Protein AF-A0A8E0VGZ4-F1 (afdb_monomer_lite)

Sequence (370 aa):
MSSPTSIDAFCIPSHPRYVVRRPYPELRYDPELLVGYDVERASWGYLVNRAACFQRQSFPRELSRLAPAVRIFCRFADQTVFIGTDIIECACCSRLIKECGNLIPGTHTETNRASCPDNCSCSCGAAARFPDGDKHQHHCNRGWPAGTGAGRTGGPFPCPGRVVLCLWRVLMSEISLFEYSLETVVLRLLKETVPRFSGAQLHTWFAGNGISERWRTVDYFVYRSLVNLRLISCIDLVGRTSEFARIFGIEFYHVLSRGSQYRVESLLGRTARAANFLLPSPSVAQRARQRAPEAIPLNLEPDSSLFVDGPVAVLDFQSLYPSVIIAYNYCYSTVLGRLTSLGRGEGNSFDLGCLSHWVPAGVIEVNLHT

Radius of gyration: 30.66 Å; chains: 1; bounding box: 62×59×89 Å

pLDDT: mean 73.51, std 23.28, range [24.62, 97.69]

Organism: NCBI:txid27845

Foldseek 3Di:
DDDDDDDDDDDWDPDLCTVPVDLDCCVVVVDQEAEDQAQCPDDVVVVQVVCVVSVNPCVLVSLAPDDGFDFDCDPVVNDTDTNAFDDPPDPLVVVVVVVVVPDDPPDDDPPNDDDDPPDDPDPPDDDDDDDDDDDDDDPDDQTPPRDCQDAPQRGRGHHYSHHYDNVLLLVVVVDDDPDSDLQVLCCVQVVDGDDDDDPVVLCCQCVDPDPVRNVVSVVNVVVSVVSRVVSCVSSVVPVVLVVLCVVLVHDSSCSRVPDPVSSVCSVCVVVCVVVVHDDDDFDPVLQVPFDDDPDDDDDDDDDPDDPPPDDDDDDDDDPVPVVCCVVVVDDPVPDDDDPVQPVVDAPDWDDDGSDIDGHHPPPDPPPPDD

Secondary structure (DSSP, 8-state):
-------------S-TTTTTTS--THHHH--SEEEESSSSSSHHHHHHHHHHHTT-TTHHHHHSSSPPPPEEEETTTTEEEETTTS----HHHHHHHHHHHT--TT----TT--PPPS-----TT----PPP------S---PSS--SS--TTSSSS--TTSEEEEHHHHHHHH---S---HHHHHHHHT--------HHHHHHHHHSS-HHHHHHHHHHHHHHHHHHHHHHHHTTHHHHHHHHHHHHT--HHHHHHS-HHHHHHHHHHHHHHHTT-------HHHHHTSPPP------PPP--S---SSPPP----TTHHHHHHHHTT--TTT----HHHHTT-TT--EEETTEEE---TTS-------

Structure (mmCIF, N/CA/C/O backbone):
data_AF-A0A8E0VGZ4-F1
#
_entry.id   AF-A0A8E0VGZ4-F1
#
loop_
_atom_site.group_PDB
_atom_site.id
_atom_site.type_symbol
_atom_site.label_atom_id
_atom_site.label_alt_id
_atom_site.label_comp_id
_atom_site.label_asym_id
_atom_site.label_entity_id
_atom_site.label_seq_id
_atom_site.pdbx_PDB_ins_code
_atom_site.Cartn_x
_atom_site.Cartn_y
_atom_site.Cartn_z
_atom_site.occupancy
_atom_site.B_iso_or_equiv
_atom_site.auth_seq_id
_atom_site.auth_comp_id
_atom_site.auth_asym_id
_atom_site.auth_atom_id
_atom_site.pdbx_PDB_model_num
ATOM 1 N N . MET A 1 1 ? 22.551 -22.543 -17.108 1.00 31.41 1 MET A N 1
ATOM 2 C CA . MET A 1 1 ? 22.567 -22.102 -18.518 1.00 31.41 1 MET A CA 1
ATOM 3 C C . MET A 1 1 ? 21.127 -22.083 -18.998 1.00 31.41 1 MET A C 1
ATOM 5 O O . MET A 1 1 ? 20.570 -23.135 -19.271 1.00 31.41 1 MET A O 1
ATOM 9 N N . SER A 1 2 ? 20.480 -20.920 -18.955 1.00 34.09 2 SER A N 1
ATOM 10 C CA . SER A 1 2 ? 19.127 -20.729 -19.486 1.00 34.09 2 SER A CA 1
ATOM 11 C C . SER A 1 2 ? 19.167 -20.817 -21.012 1.00 34.09 2 SER A C 1
ATOM 13 O O . SER A 1 2 ? 20.048 -20.221 -21.632 1.00 34.09 2 SER A O 1
ATOM 15 N N . SER A 1 3 ? 18.240 -21.569 -21.602 1.00 34.56 3 SER A N 1
ATOM 16 C CA . SER A 1 3 ? 18.020 -21.657 -23.050 1.00 34.56 3 SER A CA 1
ATOM 17 C C . SER A 1 3 ? 17.973 -20.266 -23.703 1.00 34.56 3 SER A C 1
ATOM 19 O O . SER A 1 3 ? 17.426 -19.348 -23.085 1.00 34.56 3 SER A O 1
ATOM 21 N N . PRO A 1 4 ? 18.490 -20.090 -24.934 1.00 42.41 4 PRO A N 1
ATOM 22 C CA . PRO A 1 4 ? 18.416 -18.811 -25.625 1.00 42.41 4 PRO A CA 1
ATOM 23 C C . PRO A 1 4 ? 16.945 -18.471 -25.877 1.00 42.41 4 PRO A C 1
ATOM 25 O O . PRO A 1 4 ? 16.257 -19.156 -26.632 1.00 42.41 4 PRO A O 1
ATOM 28 N N . THR A 1 5 ? 16.445 -17.431 -25.215 1.00 50.12 5 THR A N 1
ATOM 29 C CA . THR A 1 5 ? 15.150 -16.837 -25.542 1.00 50.12 5 THR A CA 1
ATOM 30 C C . THR A 1 5 ? 15.234 -16.299 -26.966 1.00 50.12 5 THR A C 1
ATOM 32 O O . THR A 1 5 ? 15.982 -15.359 -27.231 1.00 50.12 5 THR A O 1
ATOM 35 N N . SER A 1 6 ? 14.497 -16.906 -27.898 1.00 60.28 6 SER A N 1
ATOM 36 C CA . SER A 1 6 ? 14.348 -16.377 -29.253 1.00 60.28 6 SER A CA 1
ATOM 37 C C . SER A 1 6 ? 13.600 -15.046 -29.176 1.00 60.28 6 SER A C 1
ATOM 39 O O . SER A 1 6 ? 12.457 -15.002 -28.720 1.00 60.28 6 SER A O 1
ATOM 41 N N . ILE A 1 7 ? 14.256 -13.957 -29.574 1.00 66.00 7 ILE A N 1
ATOM 42 C CA . ILE A 1 7 ? 13.672 -12.613 -29.586 1.00 66.00 7 ILE A CA 1
ATOM 43 C C . ILE A 1 7 ? 13.275 -12.282 -31.021 1.00 66.00 7 ILE A C 1
ATOM 45 O O . ILE A 1 7 ? 14.136 -12.184 -31.897 1.00 66.00 7 ILE A O 1
ATOM 49 N N . ASP A 1 8 ? 11.985 -12.050 -31.247 1.00 65.44 8 ASP A N 1
ATOM 50 C CA . ASP A 1 8 ? 11.491 -11.550 -32.527 1.00 65.44 8 ASP A CA 1
ATOM 51 C C . ASP A 1 8 ? 11.806 -10.054 -32.653 1.00 65.44 8 ASP A C 1
ATOM 53 O O . ASP A 1 8 ? 11.184 -9.198 -32.016 1.00 65.44 8 ASP A O 1
ATOM 57 N N . ALA A 1 9 ? 12.804 -9.722 -33.472 1.00 60.41 9 ALA A N 1
ATOM 58 C CA . ALA A 1 9 ? 13.186 -8.342 -33.741 1.00 60.41 9 ALA A CA 1
ATOM 59 C C . ALA A 1 9 ? 12.367 -7.763 -34.908 1.00 60.41 9 ALA A C 1
ATOM 61 O O . ALA A 1 9 ? 12.442 -8.240 -36.040 1.00 60.41 9 ALA A O 1
ATOM 62 N N . PHE A 1 10 ? 11.626 -6.681 -34.653 1.00 65.19 10 PHE A N 1
ATOM 63 C CA . PHE A 1 10 ? 10.882 -5.951 -35.683 1.00 65.19 10 PHE A CA 1
ATOM 64 C C . PHE A 1 10 ? 11.601 -4.649 -36.050 1.00 65.19 10 PHE A C 1
ATOM 66 O O . PHE A 1 10 ? 11.611 -3.688 -35.281 1.00 65.19 10 PHE A O 1
ATOM 73 N N . CYS A 1 11 ? 12.172 -4.584 -37.253 1.00 61.56 11 CYS A N 1
ATOM 74 C CA . CYS A 1 11 ? 12.744 -3.349 -37.788 1.00 61.56 11 CYS A CA 1
ATOM 75 C C . CYS A 1 11 ? 11.633 -2.445 -38.337 1.00 61.56 11 CYS A C 1
ATOM 77 O O . CYS A 1 11 ? 10.976 -2.782 -39.322 1.00 61.56 11 CYS A O 1
ATOM 79 N N . ILE A 1 12 ? 11.433 -1.282 -37.715 1.00 61.91 12 ILE A N 1
ATOM 80 C CA . ILE A 1 12 ? 10.455 -0.283 -38.164 1.00 61.91 12 ILE A CA 1
ATOM 81 C C . ILE A 1 12 ? 11.203 0.845 -38.895 1.00 61.91 12 ILE A C 1
ATOM 83 O O . ILE A 1 12 ? 12.123 1.426 -38.315 1.00 61.91 12 ILE A O 1
ATOM 87 N N . PRO A 1 13 ? 10.839 1.191 -40.144 1.00 51.12 13 PRO A N 1
ATOM 88 C CA . PRO A 1 13 ? 11.460 2.307 -40.850 1.00 51.12 13 PRO A CA 1
ATOM 89 C C . PRO A 1 13 ? 11.159 3.650 -40.164 1.00 51.12 13 PRO A C 1
ATOM 91 O O . PRO A 1 13 ? 10.054 3.889 -39.676 1.00 51.12 13 PRO A O 1
ATOM 94 N N . SER A 1 14 ? 12.150 4.546 -40.171 1.00 50.16 14 SER A N 1
ATOM 95 C CA . SER A 1 14 ? 12.241 5.807 -39.409 1.00 50.16 14 SER A CA 1
ATOM 96 C C . SER A 1 14 ? 11.222 6.896 -39.767 1.00 50.16 14 SER A C 1
ATOM 98 O O . SER A 1 14 ? 11.322 8.024 -39.280 1.00 50.16 14 SER A O 1
ATOM 100 N N . HIS A 1 15 ? 10.223 6.608 -40.599 1.00 39.38 15 HIS A N 1
ATOM 101 C CA . HIS A 1 15 ? 9.225 7.614 -40.927 1.00 39.38 15 HIS A CA 1
ATOM 102 C C . HIS A 1 15 ? 8.353 7.919 -39.691 1.00 39.38 15 HIS A C 1
ATOM 104 O O . HIS A 1 15 ? 7.790 6.992 -39.101 1.00 39.38 15 HIS A O 1
ATOM 110 N N . PRO A 1 16 ? 8.124 9.203 -39.343 1.00 45.56 16 PRO A N 1
ATOM 111 C CA . PRO A 1 16 ? 7.291 9.596 -38.198 1.00 45.56 16 PRO A CA 1
ATOM 112 C C . PRO A 1 16 ? 5.842 9.095 -38.315 1.00 45.56 16 PRO A C 1
ATOM 114 O O . PRO A 1 16 ? 5.129 8.986 -37.323 1.00 45.56 16 PRO A O 1
ATOM 117 N N . ARG A 1 17 ? 5.417 8.713 -39.529 1.00 38.47 17 ARG A N 1
ATOM 118 C CA . ARG A 1 17 ? 4.127 8.072 -39.805 1.00 38.47 17 ARG A CA 1
ATOM 119 C C . ARG A 1 17 ? 4.051 6.588 -39.428 1.00 38.47 17 ARG A C 1
ATOM 121 O O . ARG A 1 17 ? 2.934 6.100 -39.334 1.00 38.47 17 ARG A O 1
ATOM 128 N N . TYR A 1 18 ? 5.166 5.876 -39.230 1.00 38.44 18 TYR A N 1
ATOM 129 C CA . TYR A 1 18 ? 5.193 4.414 -39.027 1.00 38.44 18 TYR A CA 1
ATOM 130 C C . TYR A 1 18 ? 5.545 3.970 -37.607 1.00 38.44 18 TYR A C 1
ATOM 132 O O . TYR A 1 18 ? 5.093 2.902 -37.202 1.00 38.44 18 TYR A O 1
ATOM 140 N N . VAL A 1 19 ? 6.241 4.806 -36.830 1.00 44.09 19 VAL A N 1
ATOM 141 C CA . VAL A 1 19 ? 6.642 4.514 -35.436 1.00 44.09 19 VAL A CA 1
ATOM 142 C C . VAL A 1 19 ? 5.437 4.230 -34.516 1.00 44.09 19 VAL A C 1
ATOM 144 O O . VAL A 1 19 ? 5.600 3.665 -33.444 1.00 44.09 19 VAL A O 1
ATOM 147 N N . VAL A 1 20 ? 4.214 4.571 -34.945 1.00 44.03 20 VAL A N 1
ATOM 148 C CA . VAL A 1 20 ? 2.997 4.464 -34.123 1.00 44.03 20 VAL A CA 1
ATOM 149 C C . VAL A 1 20 ? 1.764 4.017 -34.960 1.00 44.03 20 VAL A C 1
ATOM 151 O O . VAL A 1 20 ? 0.622 4.200 -34.545 1.00 44.03 20 VAL A O 1
ATOM 154 N N . ARG A 1 21 ? 1.924 3.511 -36.201 1.00 36.59 21 ARG A N 1
ATOM 155 C CA . ARG A 1 21 ? 0.770 3.190 -37.095 1.00 36.59 21 ARG A CA 1
ATOM 156 C C . ARG A 1 21 ? 0.264 1.756 -37.009 1.00 36.59 21 ARG A C 1
ATOM 158 O O . ARG A 1 21 ? -0.870 1.506 -37.407 1.00 36.59 21 ARG A O 1
ATOM 165 N N . ARG A 1 22 ? 1.079 0.816 -36.529 1.00 37.19 22 ARG A N 1
ATOM 166 C CA . ARG A 1 22 ? 0.552 -0.492 -36.139 1.00 37.19 22 ARG A CA 1
ATOM 167 C C . ARG A 1 22 ? 0.010 -0.371 -34.717 1.00 37.19 22 ARG A C 1
ATOM 169 O O . ARG A 1 22 ? 0.644 0.324 -33.923 1.00 37.19 22 ARG A O 1
ATOM 176 N N . PRO A 1 23 ? -1.123 -1.018 -34.386 1.00 42.59 23 PRO A N 1
ATOM 177 C CA . PRO A 1 23 ? -1.413 -1.289 -32.990 1.00 42.59 23 PRO A CA 1
ATOM 178 C C . PRO A 1 23 ? -0.159 -1.970 -32.446 1.00 42.59 23 PRO A C 1
ATOM 180 O O . PRO A 1 23 ? 0.281 -2.987 -32.988 1.00 42.59 23 PRO A O 1
ATOM 183 N N . TYR A 1 24 ? 0.482 -1.315 -31.485 1.00 48.66 24 TYR A N 1
ATOM 184 C CA . TYR A 1 24 ? 1.517 -1.879 -30.629 1.00 48.66 24 TYR A CA 1
ATOM 185 C C . TYR A 1 24 ? 1.208 -3.371 -30.391 1.00 48.66 24 TYR A C 1
ATOM 187 O O . TYR A 1 24 ? 0.033 -3.685 -30.179 1.00 48.66 24 TYR A O 1
ATOM 195 N N . PRO A 1 25 ? 2.159 -4.320 -30.509 1.00 48.81 25 PRO A N 1
ATOM 196 C CA . PRO A 1 25 ? 1.880 -5.740 -30.254 1.00 48.81 25 PRO A CA 1
ATOM 197 C C . PRO A 1 25 ? 1.176 -5.978 -28.905 1.00 48.81 25 PRO A C 1
ATOM 199 O O . PRO A 1 25 ? 0.417 -6.928 -28.768 1.00 48.81 25 PRO A O 1
ATOM 202 N N . GLU A 1 26 ? 1.317 -5.061 -27.953 1.00 49.25 26 GLU A N 1
ATOM 203 C CA . GLU A 1 26 ? 0.558 -4.945 -26.711 1.00 49.25 26 GLU A CA 1
ATOM 204 C C . GLU A 1 26 ? -0.971 -4.973 -26.920 1.00 49.25 26 GLU A C 1
ATOM 206 O O . GLU A 1 26 ? -1.675 -5.600 -26.139 1.00 49.25 26 GLU A O 1
ATOM 211 N N . LEU A 1 27 ? -1.516 -4.393 -27.995 1.00 49.69 27 LEU A N 1
ATOM 212 C CA . LEU A 1 27 ? -2.942 -4.510 -28.341 1.00 49.69 27 LEU A CA 1
ATOM 213 C C . LEU A 1 27 ? -3.335 -5.905 -28.859 1.00 49.69 27 LEU A C 1
ATOM 215 O O . LEU A 1 27 ? -4.518 -6.227 -28.838 1.00 49.69 27 LEU A O 1
ATOM 219 N N . ARG A 1 28 ? -2.385 -6.733 -29.324 1.00 57.00 28 ARG A N 1
ATOM 220 C CA . ARG A 1 28 ? -2.661 -8.143 -29.666 1.00 57.00 28 ARG A CA 1
ATOM 221 C C . ARG A 1 28 ? -2.680 -9.041 -28.432 1.00 57.00 28 ARG A C 1
ATOM 223 O O . ARG A 1 28 ? -3.417 -10.018 -28.429 1.00 57.00 28 ARG A O 1
ATOM 230 N N . TYR A 1 29 ? -1.870 -8.720 -27.425 1.00 67.31 29 TYR A N 1
ATOM 231 C CA . TYR A 1 29 ? -1.758 -9.499 -26.187 1.00 67.31 29 TYR A CA 1
ATOM 232 C C . TYR A 1 29 ? -2.688 -9.013 -25.059 1.00 67.31 29 TYR A C 1
ATOM 234 O O . TYR A 1 29 ? -2.868 -9.731 -24.085 1.00 67.31 29 TYR A O 1
ATOM 242 N N . ASP A 1 30 ? -3.264 -7.811 -25.181 1.00 81.50 30 ASP A N 1
ATOM 243 C CA . ASP A 1 30 ? -4.167 -7.162 -24.215 1.00 81.50 30 ASP A CA 1
ATOM 244 C C . ASP A 1 30 ? -3.717 -7.241 -22.730 1.00 81.50 30 ASP A C 1
ATOM 246 O O . ASP A 1 30 ? -4.467 -7.713 -21.872 1.00 81.50 30 ASP A O 1
ATOM 250 N N . PRO A 1 31 ? -2.518 -6.737 -22.372 1.00 87.31 31 PRO A N 1
ATOM 251 C CA . PRO A 1 31 ? -1.955 -6.894 -21.032 1.00 87.31 31 PRO A CA 1
ATOM 252 C C . PRO A 1 31 ? -2.745 -6.141 -19.954 1.00 87.31 31 PRO A C 1
ATOM 254 O O . PRO A 1 31 ? -3.035 -4.949 -20.082 1.00 87.31 31 PRO A O 1
ATOM 257 N N . GLU A 1 32 ? -3.019 -6.806 -18.835 1.00 86.56 32 GLU A N 1
ATOM 258 C CA . GLU A 1 32 ? -3.701 -6.187 -17.688 1.00 86.56 32 GLU A CA 1
ATOM 259 C C . GLU A 1 32 ? -2.798 -5.189 -16.948 1.00 86.56 32 GLU A C 1
ATOM 261 O O . GLU A 1 32 ? -3.250 -4.135 -16.488 1.00 86.56 32 GLU A O 1
ATOM 266 N N . LEU A 1 33 ? -1.507 -5.522 -16.855 1.00 88.62 33 LEU A N 1
ATOM 267 C CA . LEU A 1 33 ? -0.484 -4.764 -16.143 1.00 88.62 33 LEU A CA 1
ATOM 268 C C . LEU A 1 33 ? 0.555 -4.230 -17.133 1.00 88.62 33 LEU A C 1
ATOM 270 O O . LEU A 1 33 ? 1.164 -4.989 -17.885 1.00 88.62 33 LEU A O 1
ATOM 274 N N . LEU A 1 34 ? 0.801 -2.923 -17.090 1.00 88.94 34 LEU A N 1
ATOM 275 C CA . LEU A 1 34 ? 1.902 -2.271 -17.791 1.00 88.94 34 LEU A CA 1
ATOM 276 C C . LEU A 1 34 ? 2.975 -1.924 -16.768 1.00 88.94 34 LEU A C 1
ATOM 278 O O . LEU A 1 34 ? 2.785 -1.027 -15.948 1.00 88.94 34 LEU A O 1
ATOM 282 N N . VAL A 1 35 ? 4.098 -2.636 -16.797 1.00 89.00 35 VAL A N 1
ATOM 283 C CA . VAL A 1 35 ? 5.160 -2.464 -15.801 1.00 89.00 35 VAL A CA 1
ATOM 284 C C . VAL A 1 35 ? 6.413 -1.890 -16.445 1.00 89.00 35 VAL A C 1
ATOM 286 O O . VAL A 1 35 ? 6.761 -2.215 -17.578 1.00 89.00 35 VAL A O 1
ATOM 289 N N . GLY A 1 36 ? 7.099 -1.021 -15.713 1.00 89.94 36 GLY A N 1
ATOM 290 C CA . GLY A 1 36 ? 8.434 -0.545 -16.050 1.00 89.94 36 GLY A CA 1
ATOM 291 C C . GLY A 1 36 ? 9.193 -0.182 -14.782 1.00 89.94 36 GLY A C 1
ATOM 292 O O . GLY A 1 36 ? 8.573 0.121 -13.762 1.00 89.94 36 GLY A O 1
ATOM 293 N N . TYR A 1 37 ? 10.530 -0.221 -14.841 1.00 91.19 37 TYR A N 1
ATOM 294 C CA . TYR A 1 37 ? 11.342 0.157 -13.684 1.00 91.19 37 TYR A CA 1
ATOM 295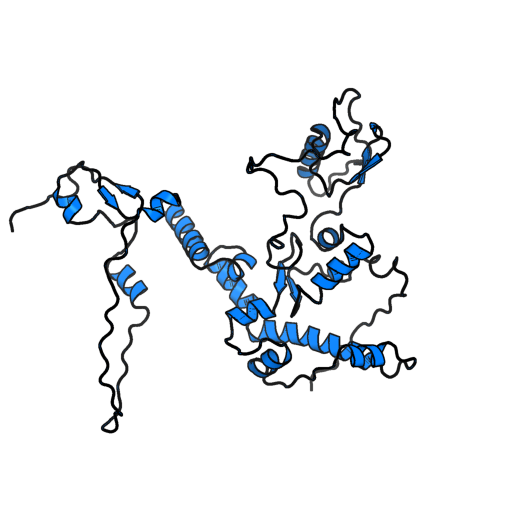 C C . TYR A 1 37 ? 11.049 1.596 -13.266 1.00 91.19 37 TYR A C 1
ATOM 297 O O . TYR A 1 37 ? 10.538 1.811 -12.174 1.00 91.19 37 TYR A O 1
ATOM 305 N N . ASP A 1 38 ? 11.281 2.538 -14.187 1.00 88.81 38 ASP A N 1
ATOM 306 C CA . ASP A 1 38 ? 10.920 3.953 -14.096 1.00 88.81 38 ASP A CA 1
ATOM 307 C C . ASP A 1 38 ? 9.977 4.301 -15.252 1.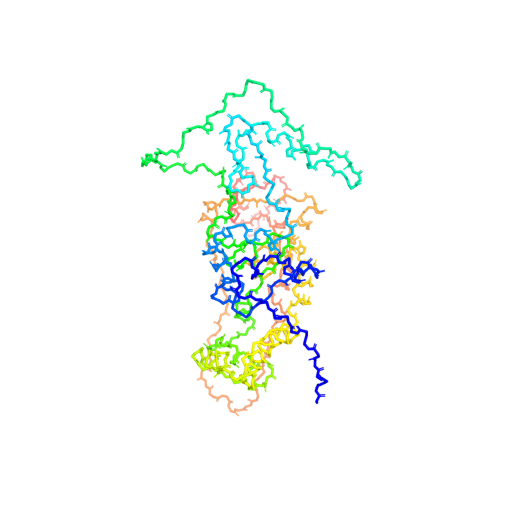00 88.81 38 ASP A C 1
ATOM 309 O O . ASP A 1 38 ? 10.384 4.423 -16.408 1.00 88.81 38 ASP A O 1
ATOM 313 N N . VAL A 1 39 ? 8.691 4.388 -14.928 1.00 84.62 39 VAL A N 1
ATOM 314 C CA . VAL A 1 39 ? 7.614 4.678 -15.883 1.00 84.62 39 VAL A CA 1
ATOM 315 C C . VAL A 1 39 ? 7.449 6.183 -16.082 1.00 84.62 39 VAL A C 1
ATOM 317 O O . VAL A 1 39 ? 6.955 6.602 -17.120 1.00 84.62 39 VAL A O 1
ATOM 320 N N . GLU A 1 40 ? 7.833 6.997 -15.099 1.00 78.62 40 GLU A N 1
ATOM 321 C CA . GLU A 1 40 ? 7.558 8.436 -15.071 1.00 78.62 40 GLU A CA 1
ATOM 322 C C . GLU A 1 40 ? 8.519 9.208 -15.970 1.00 78.62 40 GLU A C 1
ATOM 324 O O . GLU A 1 40 ? 8.089 10.013 -16.798 1.00 78.62 40 GLU A O 1
ATOM 329 N N . ARG A 1 41 ? 9.821 8.940 -15.828 1.00 76.56 41 ARG A N 1
ATOM 330 C CA . ARG A 1 41 ? 10.873 9.655 -16.566 1.00 76.56 41 ARG A CA 1
ATOM 331 C C . ARG A 1 41 ? 11.343 8.892 -17.798 1.00 76.56 41 ARG A C 1
ATOM 333 O O . ARG A 1 41 ? 11.781 9.504 -18.770 1.00 76.56 41 ARG A O 1
ATOM 340 N N . ALA A 1 42 ? 11.250 7.566 -17.760 1.00 79.00 42 ALA A N 1
ATOM 341 C CA . ALA A 1 42 ? 11.662 6.673 -18.835 1.00 79.00 42 ALA A CA 1
ATOM 342 C C . ALA A 1 42 ? 10.476 5.825 -19.337 1.00 79.00 42 ALA A C 1
ATOM 344 O O . ALA A 1 42 ? 9.322 6.073 -18.992 1.00 79.00 42 ALA A O 1
ATOM 345 N N . SER A 1 43 ? 10.755 4.843 -20.204 1.00 85.31 43 SER A N 1
ATOM 346 C CA . SER A 1 43 ? 9.781 3.843 -20.669 1.00 85.31 43 SER A CA 1
ATOM 347 C C . SER A 1 43 ? 8.461 4.475 -21.162 1.00 85.31 43 SER A C 1
ATOM 349 O O . SER A 1 43 ? 8.470 5.253 -22.118 1.00 85.31 43 SER A O 1
ATOM 351 N N . TRP A 1 44 ? 7.331 4.157 -20.525 1.00 85.56 44 TRP A N 1
ATOM 352 C CA . TRP A 1 44 ? 5.996 4.574 -20.947 1.00 85.56 44 TRP A CA 1
ATOM 353 C C . TRP A 1 44 ? 5.757 6.086 -20.882 1.00 85.56 44 TRP A C 1
ATOM 355 O O . TRP A 1 44 ? 5.175 6.641 -21.811 1.00 85.56 44 TRP A O 1
ATOM 365 N N . GLY A 1 45 ? 6.210 6.772 -19.829 1.00 82.88 45 GLY A N 1
ATOM 366 C CA . GLY A 1 45 ? 6.056 8.225 -19.700 1.00 82.88 45 GLY A CA 1
ATOM 367 C C . GLY A 1 45 ? 6.802 8.965 -20.807 1.00 82.88 45 GLY A C 1
ATOM 368 O O . GLY A 1 45 ? 6.258 9.878 -21.428 1.00 82.88 45 GLY A O 1
ATOM 369 N N . TYR A 1 46 ? 8.004 8.491 -21.148 1.00 85.31 46 TYR A N 1
ATOM 370 C CA . TYR A 1 46 ? 8.756 9.014 -22.287 1.00 85.31 46 TYR A CA 1
ATOM 371 C C . TYR A 1 46 ? 8.026 8.789 -23.620 1.00 85.31 46 TYR A C 1
ATOM 373 O O . TYR A 1 46 ? 7.955 9.706 -24.439 1.00 85.31 46 TYR A O 1
ATOM 381 N N . LEU A 1 47 ? 7.444 7.602 -23.840 1.00 84.25 47 LEU A N 1
ATOM 382 C CA . LEU A 1 47 ? 6.659 7.314 -25.049 1.00 84.25 47 LEU A CA 1
ATOM 383 C C . LEU A 1 47 ? 5.442 8.234 -25.178 1.00 84.25 47 LEU A C 1
ATOM 385 O O . LEU A 1 47 ? 5.194 8.761 -26.262 1.00 84.25 47 LEU A O 1
ATOM 389 N N . VAL A 1 48 ? 4.723 8.472 -24.080 1.00 80.50 48 VAL A N 1
ATOM 390 C CA . VAL A 1 48 ? 3.571 9.380 -24.060 1.00 80.50 48 VAL A CA 1
ATOM 391 C C . VAL A 1 48 ? 3.982 10.816 -24.366 1.00 80.50 48 VAL A C 1
ATOM 393 O O . VAL A 1 48 ? 3.389 11.445 -25.244 1.00 80.50 48 VAL A O 1
ATOM 396 N N . ASN A 1 49 ? 5.041 11.309 -23.724 1.00 81.50 49 ASN A N 1
ATOM 397 C CA . ASN A 1 49 ? 5.562 12.652 -23.982 1.00 81.50 49 ASN A CA 1
ATOM 398 C C . ASN A 1 49 ? 6.019 12.803 -25.440 1.00 81.50 49 ASN A C 1
ATOM 400 O O . ASN A 1 49 ? 5.716 13.796 -26.099 1.00 81.50 49 ASN A O 1
ATOM 404 N N . ARG A 1 50 ? 6.689 11.785 -25.988 1.00 82.88 50 ARG A N 1
ATOM 405 C CA . ARG A 1 50 ? 7.148 11.790 -27.379 1.00 82.88 50 ARG A CA 1
ATOM 406 C C . ARG A 1 50 ? 5.988 11.745 -28.373 1.00 82.88 50 ARG A C 1
ATOM 408 O O . ARG A 1 50 ? 6.029 12.450 -29.378 1.00 82.88 50 ARG A O 1
ATOM 415 N N . ALA A 1 51 ? 4.948 10.959 -28.102 1.00 78.56 51 ALA A N 1
ATOM 416 C CA . ALA A 1 51 ? 3.738 10.927 -28.922 1.00 78.56 51 ALA A CA 1
ATOM 417 C C . ALA A 1 51 ? 3.028 12.291 -28.946 1.00 78.56 51 ALA A C 1
ATOM 419 O O . ALA A 1 51 ? 2.574 12.722 -30.008 1.00 78.56 51 ALA A O 1
ATOM 420 N N . ALA A 1 52 ? 3.009 13.005 -27.816 1.00 73.69 52 ALA A N 1
ATOM 421 C CA . ALA A 1 52 ? 2.476 14.362 -27.743 1.00 73.69 52 ALA A CA 1
ATOM 422 C C . ALA A 1 52 ? 3.258 15.341 -28.641 1.00 73.69 52 ALA A C 1
ATOM 424 O O . ALA A 1 52 ? 2.639 16.107 -29.380 1.00 73.69 52 ALA A O 1
ATOM 425 N N . CYS A 1 53 ? 4.596 15.256 -28.674 1.00 79.56 53 CYS A N 1
ATOM 426 C CA . CYS A 1 53 ? 5.423 16.047 -29.599 1.00 79.56 53 CYS A CA 1
ATOM 427 C C . CYS A 1 53 ? 5.125 15.745 -31.080 1.00 79.56 53 CYS A C 1
ATOM 429 O O . CYS A 1 53 ? 5.235 16.631 -31.923 1.00 79.56 53 CYS A O 1
ATOM 431 N N . PHE A 1 54 ? 4.706 14.518 -31.403 1.00 77.19 54 PHE A N 1
ATOM 432 C CA . PHE A 1 54 ? 4.267 14.119 -32.747 1.00 77.19 54 PHE A CA 1
ATOM 433 C C . PHE A 1 54 ? 2.773 14.384 -33.015 1.00 77.19 54 PHE A C 1
ATOM 435 O O . PHE A 1 54 ? 2.195 13.771 -33.911 1.00 77.19 54 PHE A O 1
ATOM 442 N N . GLN A 1 55 ? 2.137 15.279 -32.250 1.00 69.88 55 GLN A N 1
ATOM 443 C CA . GLN A 1 55 ? 0.722 15.654 -32.384 1.00 69.88 55 GLN A CA 1
ATOM 444 C C . GLN A 1 55 ? -0.273 14.490 -32.180 1.00 69.88 55 GLN A C 1
ATOM 446 O O . GLN A 1 55 ? -1.432 14.578 -32.584 1.00 69.88 55 GLN A O 1
ATOM 451 N N . ARG A 1 56 ? 0.130 13.401 -31.508 1.00 67.00 56 ARG A N 1
ATOM 452 C CA . ARG A 1 56 ? -0.763 12.293 -31.112 1.00 67.00 56 ARG A CA 1
ATOM 453 C C . ARG A 1 56 ? -1.187 12.426 -29.656 1.00 67.00 56 ARG A C 1
ATOM 455 O O . ARG A 1 56 ? -0.793 11.637 -28.801 1.00 67.00 56 ARG A O 1
ATOM 462 N N . GLN A 1 57 ? -2.017 13.424 -29.372 1.00 64.25 57 GLN A N 1
ATOM 463 C CA . GLN A 1 57 ? -2.497 13.675 -28.008 1.00 64.25 57 GLN A CA 1
ATOM 464 C C . GLN A 1 57 ? -3.432 12.572 -27.471 1.00 64.25 57 GLN A C 1
ATOM 466 O O . GLN A 1 57 ? -3.532 12.382 -26.262 1.00 64.25 57 GLN A O 1
ATOM 471 N N . SER A 1 58 ? -4.061 11.783 -28.349 1.00 63.91 58 SER A N 1
ATOM 472 C CA . SER A 1 58 ? -4.913 10.639 -27.986 1.00 63.91 58 SER A CA 1
ATOM 473 C C . SER A 1 58 ? -4.146 9.376 -27.582 1.00 63.91 58 SER A C 1
ATOM 475 O O . SER A 1 58 ? -4.773 8.380 -27.225 1.00 63.91 58 SER A O 1
ATOM 477 N N . PHE A 1 59 ? -2.812 9.387 -27.606 1.00 73.31 59 PHE A N 1
ATOM 478 C CA . PHE A 1 59 ? -2.004 8.181 -27.429 1.00 73.31 59 PHE A CA 1
ATOM 479 C C . PHE A 1 59 ? -2.245 7.417 -26.103 1.00 73.31 59 PHE A C 1
ATOM 481 O O . PHE A 1 59 ? -2.420 6.200 -26.157 1.00 73.31 59 PHE A O 1
ATOM 488 N N . PRO A 1 60 ? -2.374 8.060 -24.922 1.00 74.19 60 PRO A N 1
ATOM 489 C CA . PRO A 1 60 ? -2.733 7.343 -23.690 1.00 74.19 60 PRO A CA 1
ATOM 490 C C . PRO A 1 60 ? -4.095 6.636 -23.759 1.00 74.19 60 PRO A C 1
ATOM 492 O O . PRO A 1 60 ? -4.278 5.567 -23.181 1.00 74.19 60 PRO A O 1
ATOM 495 N N . ARG A 1 61 ? -5.057 7.210 -24.496 1.00 72.69 61 ARG A N 1
ATOM 496 C CA . ARG A 1 61 ? -6.372 6.597 -24.721 1.00 72.69 61 ARG A CA 1
ATOM 497 C C . ARG A 1 61 ? -6.282 5.428 -25.697 1.00 72.69 61 ARG A C 1
ATOM 499 O O . ARG A 1 61 ? -6.965 4.436 -25.490 1.00 72.69 61 ARG A O 1
ATOM 506 N N . GLU A 1 62 ? -5.420 5.511 -26.704 1.00 75.06 62 GLU A N 1
ATOM 507 C CA . GLU A 1 62 ? -5.143 4.396 -27.622 1.00 75.06 62 GLU A CA 1
ATOM 508 C C . GLU A 1 62 ? -4.486 3.203 -26.913 1.00 75.06 62 GLU A C 1
ATOM 510 O O . GLU A 1 62 ? -4.714 2.062 -27.301 1.00 75.06 62 GLU A O 1
ATOM 515 N N . LEU A 1 63 ? -3.698 3.457 -25.863 1.00 78.81 63 LEU A N 1
ATOM 516 C CA . LEU A 1 63 ? -3.124 2.408 -25.017 1.00 78.81 63 LEU A CA 1
ATOM 517 C C . LEU A 1 63 ? -4.155 1.806 -24.046 1.00 78.81 63 LEU A C 1
ATOM 519 O O . LEU A 1 63 ? -4.013 0.660 -23.621 1.00 78.81 63 LEU A O 1
ATOM 523 N N . SER A 1 64 ? -5.187 2.569 -23.684 1.00 78.38 64 SER A N 1
ATOM 524 C CA . SER A 1 64 ? -6.250 2.136 -22.772 1.00 78.38 64 SER A CA 1
ATOM 525 C C . SER A 1 64 ? -7.173 1.083 -23.400 1.00 78.38 64 SER A C 1
ATOM 527 O O . SER A 1 64 ? -7.185 0.899 -24.614 1.00 78.38 64 SER A O 1
ATOM 529 N N . ARG A 1 65 ? -7.993 0.402 -22.588 1.00 75.88 65 ARG A N 1
ATOM 530 C CA . ARG A 1 65 ? -9.027 -0.531 -23.094 1.00 75.88 65 ARG A CA 1
ATOM 531 C C . ARG A 1 65 ? -10.290 0.182 -23.602 1.00 75.88 65 ARG A C 1
ATOM 533 O O . ARG A 1 65 ? -11.298 -0.460 -23.883 1.00 75.88 65 ARG A O 1
ATOM 540 N N . LEU A 1 66 ? -10.278 1.510 -23.681 1.00 69.88 66 LEU A N 1
ATOM 541 C CA . LEU A 1 66 ? -11.438 2.277 -24.114 1.00 69.88 66 LEU A CA 1
ATOM 542 C C . LEU A 1 66 ? -11.485 2.426 -25.623 1.00 69.88 66 LEU A C 1
ATOM 544 O O . LEU A 1 66 ? -10.457 2.530 -26.289 1.00 69.88 66 LEU A O 1
ATOM 548 N N . ALA A 1 67 ? -12.708 2.526 -26.142 1.00 59.50 67 ALA A N 1
ATOM 549 C CA . ALA A 1 67 ? -12.920 2.792 -27.551 1.00 59.50 67 ALA A CA 1
ATOM 550 C C . ALA A 1 67 ? -12.178 4.079 -27.983 1.00 59.50 67 ALA A C 1
ATOM 552 O O . ALA A 1 67 ? -12.214 5.096 -27.259 1.00 59.50 67 ALA A O 1
ATOM 553 N N . PRO A 1 68 ? -11.517 4.053 -29.158 1.00 56.12 68 PRO A N 1
ATOM 554 C CA . PRO A 1 68 ? -10.874 5.231 -29.721 1.00 56.12 68 PRO A CA 1
ATOM 555 C C . PRO A 1 68 ? -11.899 6.360 -29.888 1.00 56.12 68 PRO A C 1
ATOM 557 O O . PRO A 1 68 ? -13.094 6.117 -30.053 1.00 56.12 68 PRO A O 1
ATOM 560 N N . ALA A 1 69 ? -11.441 7.610 -29.794 1.00 50.38 69 ALA A N 1
ATOM 561 C CA . ALA A 1 69 ? -12.308 8.776 -29.946 1.00 50.38 69 ALA A CA 1
ATOM 562 C C . ALA A 1 69 ? -13.041 8.722 -31.299 1.00 50.38 69 ALA A C 1
ATOM 564 O O . ALA A 1 69 ? -12.405 8.681 -32.355 1.00 50.38 69 ALA A O 1
ATOM 565 N N . VAL A 1 70 ? -14.375 8.705 -31.266 1.00 42.28 70 VAL A N 1
ATOM 566 C CA . VAL A 1 70 ? -15.204 8.736 -32.474 1.00 42.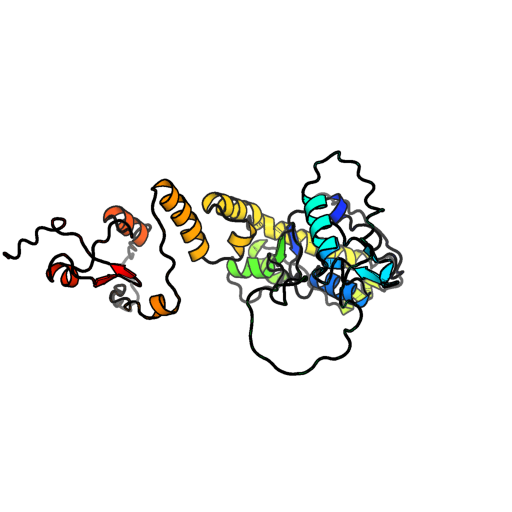28 70 VAL A CA 1
ATOM 567 C C . VAL A 1 70 ? -15.152 10.152 -33.042 1.00 42.28 70 VAL A C 1
ATOM 569 O O . VAL A 1 70 ? -15.426 11.126 -32.338 1.00 42.28 70 VAL A O 1
ATOM 572 N N . ARG A 1 71 ? -14.791 10.279 -34.322 1.00 39.81 71 ARG A N 1
ATOM 573 C CA . ARG A 1 71 ? -14.948 11.534 -35.066 1.00 39.81 71 ARG A CA 1
ATOM 574 C C . ARG A 1 71 ? -16.408 11.642 -35.488 1.00 39.81 71 ARG A C 1
ATOM 576 O O . ARG A 1 71 ? -16.823 10.909 -36.380 1.00 39.81 71 ARG A O 1
ATOM 583 N N . ILE A 1 72 ? -17.173 12.536 -34.867 1.00 37.91 72 ILE A N 1
ATOM 584 C CA . ILE A 1 72 ? -18.509 12.880 -35.360 1.00 37.91 72 ILE A CA 1
ATOM 585 C C . ILE A 1 72 ? -18.382 14.177 -36.153 1.00 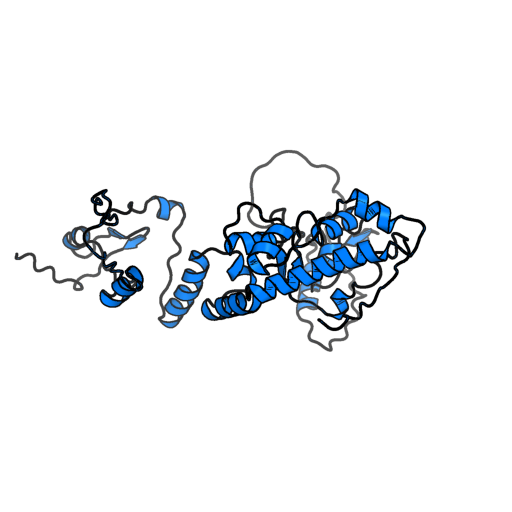37.91 72 ILE A C 1
ATOM 587 O O . ILE A 1 72 ? -17.941 15.207 -35.644 1.00 37.91 72 ILE A O 1
ATOM 591 N N . PHE A 1 73 ? -18.721 14.104 -37.436 1.00 35.06 73 PHE A N 1
ATOM 592 C CA . PHE A 1 73 ? -18.722 15.262 -38.316 1.00 35.06 73 PHE A CA 1
ATOM 593 C C . PHE A 1 73 ? -19.993 16.074 -38.052 1.00 35.06 73 PHE A C 1
ATOM 595 O O . PHE A 1 73 ? -21.095 15.613 -38.352 1.00 35.06 73 PHE A O 1
ATOM 602 N N . CYS A 1 74 ? -19.858 17.265 -37.468 1.00 36.38 74 CYS A N 1
ATOM 603 C CA . CYS A 1 74 ? -20.995 18.155 -37.277 1.00 36.38 74 CYS A CA 1
ATOM 604 C C . CYS A 1 74 ? -21.201 18.956 -38.568 1.00 36.38 74 CYS A C 1
ATOM 606 O O . CYS A 1 74 ? -20.473 19.912 -38.827 1.00 36.38 74 CYS A O 1
ATOM 608 N N . ARG A 1 75 ? -22.192 18.573 -39.387 1.00 34.72 75 ARG A N 1
ATOM 609 C CA . ARG A 1 75 ? -22.503 19.265 -40.658 1.00 34.72 75 ARG A CA 1
ATOM 610 C C . ARG A 1 75 ? -22.843 20.750 -40.490 1.00 34.72 75 ARG A C 1
ATOM 612 O O . ARG A 1 75 ? -22.717 21.493 -41.449 1.00 34.72 75 ARG A O 1
ATOM 619 N N . PHE A 1 76 ? -23.278 21.172 -39.303 1.00 38.47 76 PHE A N 1
ATOM 620 C CA . PHE A 1 76 ? -23.777 22.529 -39.068 1.00 38.47 76 PHE A CA 1
ATOM 621 C C . PHE A 1 76 ? -22.670 23.566 -38.831 1.00 38.47 76 PHE A C 1
ATOM 623 O O . PHE A 1 76 ? -22.864 24.742 -39.110 1.00 38.47 76 PHE A O 1
ATOM 630 N N . ALA A 1 77 ? -21.511 23.136 -38.327 1.00 39.84 77 ALA A N 1
ATOM 631 C CA . ALA A 1 77 ? -20.372 24.017 -38.061 1.00 39.84 77 ALA A CA 1
ATOM 632 C C . ALA A 1 77 ? -19.287 23.936 -39.150 1.00 39.84 77 ALA A C 1
ATOM 634 O O . ALA A 1 77 ? -18.253 24.583 -39.016 1.00 39.84 77 ALA A O 1
ATOM 635 N N . ASP A 1 78 ? -19.487 23.089 -40.170 1.00 38.12 78 ASP A N 1
ATOM 636 C CA . ASP A 1 78 ? -18.472 22.669 -41.150 1.00 38.12 78 ASP A CA 1
ATOM 637 C C . ASP A 1 78 ? -17.114 22.331 -40.493 1.00 38.12 78 ASP A C 1
ATOM 639 O O . ASP A 1 78 ? -16.025 22.602 -40.999 1.00 38.12 78 ASP A O 1
ATOM 643 N N . GLN A 1 79 ? -17.190 21.753 -39.289 1.00 39.88 79 GLN A N 1
ATOM 644 C CA . GLN A 1 79 ? -16.056 21.437 -38.431 1.00 39.88 79 GLN A CA 1
ATOM 645 C C . GLN A 1 79 ? -16.177 20.011 -37.894 1.00 39.88 79 GLN A C 1
ATOM 647 O O . GLN A 1 79 ? -17.247 19.519 -37.520 1.00 39.88 79 GLN A O 1
ATOM 652 N N . THR A 1 80 ? -15.034 19.327 -37.836 1.00 37.50 80 THR A N 1
ATOM 653 C CA . THR A 1 80 ? -14.937 18.009 -37.205 1.00 37.50 80 THR A CA 1
ATOM 654 C C . THR A 1 80 ? -14.861 18.196 -35.695 1.00 37.50 80 THR A C 1
ATOM 656 O O . THR A 1 80 ? -13.875 18.732 -35.193 1.00 37.50 80 THR A O 1
ATOM 659 N N . VAL A 1 81 ? -15.878 17.735 -34.966 1.00 38.16 81 VAL A N 1
ATOM 660 C CA . VAL A 1 81 ? -15.882 17.782 -33.500 1.00 38.16 81 VAL A CA 1
ATOM 661 C C . VAL A 1 81 ? -15.229 16.505 -32.975 1.00 38.16 81 VAL A C 1
ATOM 663 O O . VAL A 1 81 ? -15.655 15.386 -33.278 1.00 38.16 81 VAL A O 1
ATOM 666 N N . PHE A 1 82 ? -14.159 16.660 -32.197 1.00 38.00 82 PHE A N 1
ATOM 667 C CA . PHE A 1 82 ? -13.487 15.541 -31.547 1.00 38.00 82 PHE A CA 1
ATOM 668 C C . PHE A 1 82 ? -14.233 15.171 -30.267 1.00 38.00 82 PHE A C 1
ATOM 670 O O . PHE A 1 82 ? -14.116 15.850 -29.251 1.00 38.00 82 PHE A O 1
ATOM 677 N N . ILE A 1 83 ? -14.958 14.051 -30.276 1.00 44.00 83 ILE A N 1
ATOM 678 C CA . ILE A 1 83 ? -15.523 13.499 -29.040 1.00 44.00 83 ILE A CA 1
ATOM 679 C C . ILE A 1 83 ? -14.414 12.737 -28.320 1.00 44.00 83 ILE A C 1
ATOM 681 O O . ILE A 1 83 ? -14.253 11.516 -28.419 1.00 44.00 83 ILE A O 1
ATOM 685 N N . GLY A 1 84 ? -13.575 13.493 -27.624 1.00 41.28 84 GLY A N 1
ATOM 686 C CA . GLY A 1 84 ? -12.489 12.922 -26.843 1.00 41.28 84 GLY A CA 1
ATOM 687 C C . GLY A 1 84 ? -11.683 13.890 -25.996 1.00 41.28 84 GLY A C 1
ATOM 688 O O . GLY A 1 84 ? -10.923 13.398 -25.166 1.00 41.28 84 GLY A O 1
ATOM 689 N N . THR A 1 85 ? -11.860 15.200 -26.159 1.00 41.22 85 THR A N 1
ATOM 690 C CA . THR A 1 85 ? -11.198 16.209 -25.315 1.00 41.22 85 THR A CA 1
ATOM 691 C C . THR A 1 85 ? -12.163 17.131 -24.590 1.00 41.22 85 THR A C 1
ATOM 693 O O . THR A 1 85 ? -11.789 17.650 -23.551 1.00 41.22 85 THR A O 1
ATOM 696 N N . ASP A 1 86 ? -13.418 17.237 -25.025 1.00 37.94 86 ASP A N 1
ATOM 697 C CA . ASP A 1 86 ? -14.390 18.122 -24.389 1.00 37.94 86 ASP A CA 1
ATOM 698 C C . ASP A 1 86 ? -15.712 17.383 -24.183 1.00 37.94 86 ASP A C 1
ATOM 700 O O . ASP A 1 86 ? -16.194 16.650 -25.054 1.00 37.94 86 ASP A O 1
ATOM 704 N N . ILE A 1 87 ? -16.272 17.524 -22.981 1.00 39.34 87 ILE A N 1
ATOM 705 C CA . ILE A 1 87 ? -17.626 17.075 -22.667 1.00 39.34 87 ILE A CA 1
ATOM 706 C C . ILE A 1 87 ? -18.548 17.747 -23.678 1.00 39.34 87 ILE A C 1
ATOM 708 O O . ILE A 1 87 ? -18.568 18.967 -23.805 1.00 39.34 87 ILE A O 1
ATOM 712 N N . ILE A 1 88 ? -19.298 16.944 -24.423 1.00 38.69 88 ILE A N 1
ATOM 713 C CA . ILE A 1 88 ? -20.283 17.475 -25.348 1.00 38.69 88 ILE A CA 1
ATOM 714 C C . ILE A 1 88 ? -21.407 18.103 -24.518 1.00 38.69 88 ILE A C 1
ATOM 716 O O . ILE A 1 88 ? -22.236 17.389 -23.959 1.00 38.69 88 ILE A O 1
ATOM 720 N N . GLU A 1 89 ? -21.471 19.432 -24.476 1.00 40.88 89 GLU A N 1
ATOM 721 C CA . GLU A 1 89 ? -22.615 20.179 -23.928 1.00 40.88 89 GLU A CA 1
ATOM 722 C C . GLU A 1 89 ? -23.844 20.145 -24.857 1.00 40.88 89 GLU A C 1
ATOM 724 O O . GLU A 1 89 ? -24.865 20.776 -24.598 1.00 40.88 89 GLU A O 1
ATOM 729 N N . CYS A 1 90 ? -23.798 19.384 -25.954 1.00 42.41 90 CYS A N 1
ATOM 730 C CA . CYS A 1 90 ? -24.975 19.162 -26.782 1.00 42.41 90 CYS A CA 1
ATOM 731 C C . CYS A 1 90 ? -25.853 18.055 -26.176 1.00 42.41 90 CYS A C 1
ATOM 733 O O . CYS A 1 90 ? -25.496 16.871 -26.184 1.00 42.41 90 CYS A O 1
ATOM 735 N N . ALA A 1 91 ? -27.054 18.432 -25.725 1.00 44.72 91 ALA A N 1
ATOM 736 C CA . ALA A 1 91 ? -28.085 17.511 -25.242 1.00 44.72 91 ALA A CA 1
ATOM 737 C C . ALA A 1 91 ? -28.432 16.397 -26.256 1.00 44.72 91 ALA A C 1
ATOM 739 O O . ALA A 1 91 ? -28.830 15.304 -25.853 1.00 44.72 91 ALA A O 1
ATOM 740 N N . CYS A 1 92 ? -28.230 16.632 -27.560 1.00 44.97 92 CYS A N 1
ATOM 741 C CA . CYS A 1 92 ? -28.441 15.634 -28.612 1.00 44.97 92 CYS A CA 1
ATOM 742 C C . CYS A 1 92 ? -27.374 14.522 -28.584 1.00 44.97 92 CYS A C 1
ATOM 744 O O . CYS A 1 92 ? -27.708 13.338 -28.572 1.00 44.97 92 CYS A O 1
ATOM 746 N N . CYS A 1 93 ? -26.091 14.875 -28.459 1.00 43.56 93 CYS A N 1
ATOM 747 C CA . CYS A 1 93 ? -25.008 13.889 -28.413 1.00 43.56 93 CYS A CA 1
ATOM 748 C C . CYS A 1 93 ? -24.978 13.094 -27.098 1.00 43.56 93 CYS A C 1
ATOM 750 O O . CYS A 1 93 ? -24.620 11.920 -27.102 1.00 43.56 93 CYS A O 1
ATOM 752 N N . SER A 1 94 ? -25.400 13.694 -25.979 1.00 49.22 94 SER A N 1
ATOM 753 C CA . SER A 1 94 ? -25.587 12.978 -24.704 1.00 49.22 94 SER A CA 1
ATOM 754 C C . SER A 1 94 ? -26.661 11.883 -24.808 1.00 49.22 94 SER A C 1
ATOM 756 O O . SER A 1 94 ? -26.515 10.797 -24.241 1.00 49.22 94 SER A O 1
ATOM 758 N N . ARG A 1 95 ? -27.718 12.132 -25.594 1.00 49.19 95 ARG A N 1
ATOM 759 C CA . ARG A 1 95 ? -28.796 11.169 -25.864 1.00 49.19 95 ARG A CA 1
ATOM 760 C C . ARG A 1 95 ? -28.302 9.984 -26.699 1.00 49.19 95 ARG A C 1
ATOM 762 O O . ARG A 1 95 ? -28.515 8.845 -26.302 1.00 49.19 95 ARG A O 1
ATOM 769 N N . LEU A 1 96 ? -27.536 10.258 -27.756 1.00 49.38 96 LEU A N 1
ATOM 770 C CA . LEU A 1 96 ? -26.895 9.234 -28.593 1.00 49.38 96 LEU A CA 1
ATOM 771 C C . LEU A 1 96 ? -25.884 8.381 -27.812 1.00 49.38 96 LEU A C 1
ATOM 773 O O . LEU A 1 96 ? -25.826 7.172 -27.992 1.00 49.38 96 LEU A O 1
ATOM 777 N N . ILE A 1 97 ? -25.109 8.977 -26.899 1.00 48.03 97 ILE A N 1
ATOM 778 C CA . ILE A 1 97 ? -24.176 8.225 -26.040 1.00 48.03 97 ILE A CA 1
ATOM 779 C C . ILE A 1 97 ? -24.932 7.282 -25.092 1.00 48.03 97 ILE A C 1
ATOM 781 O O . ILE A 1 97 ? -24.492 6.151 -24.887 1.00 48.03 97 ILE A O 1
ATOM 785 N N . LYS A 1 98 ? -26.076 7.710 -24.542 1.00 48.81 98 LYS A N 1
ATOM 786 C CA . LYS A 1 98 ? -26.948 6.835 -23.740 1.00 48.81 98 LYS A CA 1
ATOM 787 C C . LYS A 1 98 ? -27.544 5.695 -24.567 1.00 48.81 98 LYS A C 1
ATOM 789 O O . LYS A 1 98 ? -27.615 4.579 -24.069 1.00 48.81 98 LYS A O 1
ATOM 794 N N . GLU A 1 99 ? -27.929 5.950 -25.814 1.00 50.62 99 GLU A N 1
ATOM 795 C CA . GLU A 1 99 ? -28.429 4.917 -26.732 1.00 50.62 99 GLU A CA 1
ATOM 796 C C . GLU A 1 99 ? -27.335 3.909 -27.108 1.00 50.62 99 GLU A C 1
ATOM 798 O O . GLU A 1 99 ? -27.558 2.705 -27.013 1.00 50.62 99 GLU A O 1
ATOM 803 N N . CYS A 1 100 ? -26.121 4.378 -27.417 1.00 47.06 100 CYS A N 1
ATOM 804 C CA . CYS A 1 100 ? -24.964 3.515 -27.664 1.00 47.06 100 CYS A CA 1
ATOM 805 C C . CYS A 1 100 ? -24.561 2.693 -26.428 1.00 47.06 100 CYS A C 1
ATOM 807 O O . CYS A 1 100 ? -24.112 1.558 -26.565 1.00 47.06 100 CYS A O 1
ATOM 809 N N . GLY A 1 101 ? -24.726 3.248 -25.222 1.00 47.12 101 GLY A N 1
ATOM 810 C CA . GLY A 1 101 ? -24.456 2.556 -23.958 1.00 47.12 101 GLY A CA 1
ATOM 811 C C . GLY A 1 101 ? -25.417 1.401 -23.651 1.00 47.12 101 GLY A C 1
ATOM 812 O O . GLY A 1 101 ? -25.092 0.560 -22.819 1.00 47.12 101 GLY A O 1
ATOM 813 N N . ASN A 1 102 ? -26.559 1.337 -24.340 1.00 52.44 102 ASN A N 1
ATOM 814 C CA . ASN A 1 102 ? -27.559 0.277 -24.193 1.00 52.44 102 ASN A CA 1
ATOM 815 C C . ASN A 1 102 ? -27.431 -0.829 -25.258 1.00 52.44 102 ASN A C 1
ATOM 817 O O . ASN A 1 102 ? -28.274 -1.724 -25.311 1.00 52.44 102 ASN A O 1
ATOM 821 N N . LEU A 1 103 ? -26.410 -0.778 -26.121 1.00 50.78 103 LEU A N 1
ATOM 822 C CA . LEU A 1 103 ? -26.202 -1.785 -27.162 1.00 50.78 103 LEU A CA 1
ATOM 823 C C . LEU A 1 103 ? -25.623 -3.082 -26.579 1.00 50.78 103 LEU A C 1
ATOM 825 O O . LEU A 1 103 ? -24.720 -3.071 -25.743 1.00 50.78 103 LEU A O 1
ATOM 829 N N . ILE A 1 104 ? -26.130 -4.211 -27.073 1.00 42.56 104 ILE A N 1
ATOM 830 C CA . ILE A 1 104 ? -25.752 -5.573 -26.669 1.00 42.56 104 ILE A CA 1
ATOM 831 C C . ILE A 1 104 ? -24.921 -6.198 -27.813 1.00 42.56 104 ILE A C 1
ATOM 833 O O . ILE A 1 104 ? -25.077 -5.797 -28.975 1.00 42.56 104 ILE A O 1
ATOM 837 N N . PRO A 1 105 ? -24.008 -7.157 -27.560 1.00 32.94 105 PRO A N 1
ATOM 838 C CA . PRO A 1 105 ? -23.278 -7.820 -28.641 1.00 32.94 105 PRO A CA 1
ATOM 839 C C . PRO A 1 105 ? -24.227 -8.425 -29.694 1.00 32.94 105 PRO A C 1
ATOM 841 O O . PRO A 1 105 ? -25.094 -9.224 -29.354 1.00 32.94 105 PRO A O 1
ATOM 844 N N . GLY A 1 106 ? -24.070 -8.028 -30.965 1.00 45.06 106 GLY A N 1
ATOM 845 C CA . GLY A 1 106 ? -24.907 -8.473 -32.095 1.00 45.06 106 GLY A CA 1
ATOM 846 C C . GLY A 1 106 ? -25.871 -7.420 -32.659 1.00 45.06 106 GLY A C 1
ATOM 847 O O . GLY A 1 106 ? -26.500 -7.658 -33.688 1.00 45.06 106 GLY A O 1
ATOM 848 N N . THR A 1 107 ? -25.974 -6.239 -32.040 1.00 43.50 107 THR A N 1
ATOM 849 C CA . THR A 1 107 ? -26.806 -5.150 -32.580 1.00 43.50 107 THR A CA 1
ATOM 850 C C . THR A 1 107 ? -26.135 -4.497 -33.800 1.00 43.50 107 THR A C 1
ATOM 852 O O . THR A 1 107 ? -25.082 -3.873 -33.673 1.00 43.50 107 THR A O 1
ATOM 855 N N . HIS A 1 108 ? -26.740 -4.619 -34.986 1.00 42.84 108 HIS A N 1
ATOM 856 C CA . HIS A 1 108 ? -26.306 -3.920 -36.200 1.00 42.84 108 HIS A CA 1
ATOM 857 C C . HIS A 1 108 ? -27.069 -2.597 -36.340 1.00 42.84 108 HIS A C 1
ATOM 859 O O . HIS A 1 108 ? -28.220 -2.584 -36.766 1.00 42.84 108 HIS A O 1
ATOM 865 N N . THR A 1 109 ? -26.433 -1.478 -35.999 1.00 44.44 109 THR A N 1
ATOM 866 C CA . THR A 1 109 ? -26.968 -0.134 -36.272 1.00 44.44 109 THR A CA 1
ATOM 867 C C . THR A 1 109 ? -26.044 0.615 -37.225 1.00 44.44 109 THR A C 1
ATOM 869 O O . THR A 1 109 ? -24.833 0.653 -37.007 1.00 44.44 109 THR A O 1
ATOM 872 N N . GLU A 1 110 ? -26.604 1.246 -38.261 1.00 39.44 110 GLU A N 1
ATOM 873 C CA . GLU A 1 110 ? -25.881 2.168 -39.143 1.00 39.44 110 GLU A CA 1
ATOM 874 C C . GLU A 1 110 ? -25.537 3.463 -38.381 1.00 39.44 110 GLU A C 1
ATOM 876 O O . GLU A 1 110 ? -26.231 4.473 -38.470 1.00 39.44 110 GLU A O 1
ATOM 881 N N . THR A 1 111 ? -24.440 3.467 -37.621 1.00 40.94 111 THR A N 1
ATOM 882 C CA . THR A 1 111 ? -24.007 4.599 -36.772 1.00 40.94 111 THR A CA 1
ATOM 883 C C . THR A 1 111 ? -23.553 5.849 -37.546 1.00 40.94 111 THR A C 1
ATOM 885 O O . THR A 1 111 ? -23.038 6.790 -36.949 1.00 40.94 111 THR A O 1
ATOM 888 N N . ASN A 1 112 ? -23.728 5.886 -38.872 1.00 37.00 112 ASN A N 1
ATOM 889 C CA . ASN A 1 112 ? -23.274 6.973 -39.748 1.00 37.00 112 ASN A CA 1
ATOM 890 C C . ASN A 1 112 ? -24.377 7.976 -40.135 1.00 37.00 112 ASN A C 1
ATOM 892 O O . ASN A 1 112 ? -24.115 8.889 -40.919 1.00 37.00 112 ASN A O 1
ATOM 896 N N . ARG A 1 113 ? -25.603 7.840 -39.613 1.00 35.25 113 ARG A N 1
ATOM 897 C CA . ARG A 1 113 ? -26.724 8.749 -39.912 1.00 35.25 113 ARG A CA 1
ATOM 898 C C . ARG A 1 113 ? -27.455 9.199 -38.647 1.00 35.25 113 ARG A C 1
ATOM 900 O O . ARG A 1 113 ? -28.621 8.887 -38.452 1.00 35.25 113 ARG A O 1
ATOM 907 N N . ALA A 1 114 ? -26.780 9.964 -37.796 1.00 38.53 114 ALA A N 1
ATOM 908 C CA . ALA A 1 114 ? -27.466 10.775 -36.794 1.00 38.53 114 ALA A CA 1
ATOM 909 C C . ALA A 1 114 ? -27.535 12.223 -37.300 1.00 38.53 114 ALA A C 1
ATOM 911 O O . ALA A 1 114 ? -26.531 12.934 -37.310 1.00 38.53 114 ALA A O 1
ATOM 912 N N . SER A 1 115 ? -28.705 12.644 -37.778 1.00 37.84 115 SER A N 1
ATOM 913 C CA . SER A 1 115 ? -29.011 14.041 -38.099 1.00 37.84 115 SER A CA 1
ATOM 914 C C . SER A 1 115 ? -29.639 14.714 -36.878 1.00 37.84 115 SER A C 1
ATOM 916 O O . SER A 1 115 ? -30.667 14.250 -36.386 1.00 37.84 115 SER A O 1
ATOM 918 N N . CYS A 1 116 ? -29.041 15.803 -36.388 1.00 38.62 116 CYS A N 1
ATOM 919 C CA . CYS A 1 116 ? -29.714 16.687 -35.433 1.00 38.62 116 CYS A CA 1
ATOM 920 C C . CYS A 1 116 ? -30.931 17.347 -36.110 1.00 38.62 116 CYS A C 1
ATOM 922 O O . CYS A 1 116 ? -30.814 17.730 -37.273 1.00 38.62 116 CYS A O 1
ATOM 924 N N . PRO A 1 117 ? -32.069 17.521 -35.415 1.00 39.00 117 PRO A N 1
ATOM 925 C CA . PRO A 1 117 ? -33.171 18.337 -35.919 1.00 39.00 117 PRO A CA 1
ATOM 926 C C . PRO A 1 117 ? -32.775 19.824 -35.974 1.00 39.00 117 PRO A C 1
ATOM 928 O O . PRO A 1 117 ? -32.045 20.304 -35.104 1.00 39.00 117 PRO A O 1
ATOM 931 N N . ASP A 1 118 ? -33.287 20.539 -36.981 1.00 39.41 118 ASP A N 1
ATOM 932 C CA . ASP A 1 118 ? -32.829 21.850 -37.487 1.00 39.41 118 ASP A CA 1
ATOM 933 C C . ASP A 1 118 ? -32.889 23.051 -36.516 1.00 39.41 118 ASP A C 1
ATOM 935 O O . ASP A 1 118 ? -32.617 24.177 -36.919 1.00 39.41 118 ASP A O 1
ATOM 939 N N . ASN A 1 119 ? -33.220 22.856 -35.237 1.00 41.28 119 ASN A N 1
ATOM 940 C CA . ASN A 1 119 ? -33.473 23.955 -34.297 1.00 41.28 119 ASN A CA 1
ATOM 941 C C . ASN A 1 119 ? -32.671 23.846 -32.985 1.00 41.28 119 ASN A C 1
ATOM 943 O O . ASN A 1 119 ? -33.196 24.057 -31.892 1.00 41.28 119 ASN A O 1
ATOM 947 N N . CYS A 1 120 ? -31.389 23.477 -33.074 1.00 40.50 120 CYS A N 1
ATOM 948 C CA . CYS A 1 120 ? -30.493 23.448 -31.916 1.00 40.50 120 CYS A CA 1
ATOM 949 C C . CYS A 1 120 ? -29.832 24.819 -31.698 1.00 40.50 120 CYS A C 1
ATOM 951 O O . CYS A 1 120 ? -28.976 25.239 -32.470 1.00 40.50 120 CYS A O 1
ATOM 953 N N . SER A 1 121 ? -30.204 25.506 -30.619 1.00 42.53 121 SER A N 1
ATOM 954 C CA . SER A 1 121 ? -29.629 26.790 -30.201 1.00 42.53 121 SER A CA 1
ATOM 955 C C . SER A 1 121 ? -28.335 26.601 -29.392 1.00 42.53 121 SER A C 1
ATOM 957 O O . SER A 1 121 ? -28.285 26.951 -28.212 1.00 42.53 121 SER A O 1
ATOM 959 N N . CYS A 1 122 ? -27.301 25.985 -29.971 1.00 40.34 122 CYS A N 1
ATOM 960 C CA . CYS A 1 122 ? -26.008 25.819 -29.302 1.00 40.34 122 CYS A CA 1
ATOM 961 C C . CYS A 1 122 ? -25.001 26.905 -29.718 1.00 40.34 122 CYS A C 1
ATOM 963 O O . CYS A 1 122 ? -24.796 27.193 -30.893 1.00 40.34 122 CYS A O 1
ATOM 965 N N . SER A 1 123 ? -24.330 27.499 -28.733 1.00 38.94 123 SER A N 1
ATOM 966 C CA . SER A 1 123 ? -23.286 28.520 -28.882 1.00 38.94 123 SER A CA 1
ATOM 967 C C . SER A 1 123 ? -21.912 27.900 -29.181 1.00 38.94 123 SER A C 1
ATOM 969 O O . SER A 1 123 ? -20.903 28.245 -28.575 1.00 38.94 123 SER A O 1
ATOM 971 N N . CYS A 1 124 ? -21.833 26.994 -30.157 1.00 33.94 124 CYS A N 1
ATOM 972 C CA . CYS A 1 124 ? -20.574 26.366 -30.580 1.00 33.94 124 CYS A CA 1
ATOM 973 C C . CYS A 1 124 ? -19.692 27.259 -31.486 1.00 33.94 124 CYS A C 1
ATOM 975 O O . CYS A 1 124 ? -18.841 26.749 -32.206 1.00 33.94 124 CYS A O 1
ATOM 977 N N . GLY A 1 125 ? -19.885 28.585 -31.464 1.00 33.44 125 GLY A N 1
ATOM 978 C CA . GLY A 1 125 ? -19.252 29.528 -32.397 1.00 33.44 125 GLY A CA 1
ATOM 979 C C . GLY A 1 125 ? -18.324 30.591 -31.797 1.00 33.44 125 GLY A C 1
ATOM 980 O O . GLY A 1 125 ? -17.794 31.394 -32.557 1.00 33.44 125 GLY A O 1
ATOM 981 N N . ALA A 1 126 ? -18.099 30.651 -30.480 1.00 30.47 126 ALA A N 1
ATOM 982 C CA . ALA A 1 126 ? -17.279 31.724 -29.902 1.00 30.47 126 ALA A CA 1
ATOM 983 C C . ALA A 1 126 ? -16.453 31.266 -28.692 1.00 30.47 126 ALA A C 1
ATOM 985 O O . ALA A 1 126 ? -16.864 31.429 -27.549 1.00 30.47 126 ALA A O 1
ATOM 986 N N . ALA A 1 127 ? -15.252 30.739 -28.936 1.00 30.19 127 ALA A N 1
ATOM 987 C CA . ALA A 1 127 ? -14.254 30.515 -27.889 1.00 30.19 127 ALA A CA 1
ATOM 988 C C . ALA A 1 127 ? -12.875 31.024 -28.337 1.00 30.19 127 ALA A C 1
ATOM 990 O O . ALA A 1 127 ? -11.957 30.263 -28.621 1.00 30.19 127 ALA A O 1
ATOM 991 N N . ALA A 1 128 ? -12.742 32.348 -28.402 1.00 30.72 128 ALA A N 1
ATOM 992 C CA . ALA A 1 128 ? -11.457 33.038 -28.369 1.00 30.72 128 ALA A CA 1
ATOM 993 C C . ALA A 1 128 ? -11.634 34.366 -27.621 1.00 30.72 128 ALA A C 1
ATOM 995 O O . ALA A 1 128 ? -11.793 35.410 -28.249 1.00 30.72 128 ALA A O 1
ATOM 996 N N . ARG A 1 129 ? -11.683 34.302 -26.282 1.00 24.62 129 ARG A N 1
ATOM 997 C CA . ARG A 1 129 ? -11.333 35.373 -25.324 1.00 24.62 129 ARG A CA 1
ATOM 998 C C . ARG A 1 129 ? -11.603 34.875 -23.901 1.00 24.62 129 ARG A C 1
ATOM 1000 O O . ARG A 1 129 ? -12.751 34.688 -23.519 1.00 24.62 129 ARG A O 1
ATOM 1007 N N . PHE A 1 130 ? -10.538 34.664 -23.136 1.00 28.94 130 PHE A N 1
ATOM 1008 C CA . PHE A 1 130 ? -10.610 34.541 -21.682 1.00 28.94 130 PHE A CA 1
ATOM 1009 C C . PHE A 1 130 ? -10.804 35.937 -21.072 1.00 28.94 130 PHE A C 1
ATOM 1011 O O . PHE A 1 130 ? -10.065 36.846 -21.459 1.00 28.94 130 PHE A O 1
ATOM 1018 N N . PRO A 1 131 ? -11.711 36.118 -20.100 1.00 25.98 131 PRO A N 1
ATOM 1019 C CA . PRO A 1 131 ? -11.546 37.121 -19.064 1.00 25.98 131 PRO A CA 1
ATOM 1020 C C . PRO A 1 131 ? -11.028 36.465 -17.779 1.00 25.98 131 PRO A C 1
ATOM 1022 O O . PRO A 1 131 ? -11.462 35.383 -17.384 1.00 25.98 131 PRO A O 1
ATOM 1025 N N . ASP A 1 132 ? -10.075 37.153 -17.159 1.00 32.94 132 ASP A N 1
ATOM 1026 C CA . ASP A 1 132 ? -9.562 36.902 -15.817 1.00 32.94 132 ASP A CA 1
ATOM 1027 C C . ASP A 1 132 ? -10.663 37.031 -14.753 1.00 32.94 132 ASP A C 1
ATOM 1029 O O . ASP A 1 132 ? -11.488 37.942 -14.816 1.00 32.94 132 ASP A O 1
ATOM 1033 N N . GLY A 1 133 ? -10.583 36.178 -13.728 1.00 34.53 133 GLY A N 1
ATOM 1034 C CA . GLY A 1 133 ? -11.246 36.375 -12.436 1.00 34.53 133 GLY A CA 1
ATOM 1035 C C . GLY A 1 133 ? -12.614 35.710 -12.271 1.00 34.53 133 GLY A C 1
ATOM 1036 O O . GLY A 1 133 ? -13.627 36.271 -12.654 1.00 34.53 133 GLY A O 1
ATOM 1037 N N . ASP A 1 134 ? -12.647 34.538 -11.625 1.00 26.62 134 ASP A N 1
ATOM 1038 C CA . ASP A 1 134 ? -13.340 34.397 -10.334 1.00 26.62 134 ASP A CA 1
ATOM 1039 C C . ASP A 1 134 ? -13.140 33.011 -9.700 1.00 26.62 134 ASP A C 1
ATOM 1041 O O . ASP A 1 134 ? -13.256 31.955 -10.325 1.00 26.62 134 ASP A O 1
ATOM 1045 N N . LYS A 1 135 ? -12.809 33.025 -8.405 1.00 30.59 135 LYS A N 1
ATOM 1046 C CA . LYS A 1 135 ? -12.587 31.842 -7.567 1.00 30.59 135 LYS A CA 1
ATOM 1047 C C . LYS A 1 135 ? -13.905 31.398 -6.930 1.00 30.59 135 LYS A C 1
ATOM 1049 O O . LYS A 1 135 ? -14.123 31.644 -5.751 1.00 30.59 135 LYS A O 1
ATOM 1054 N N . HIS A 1 136 ? -14.734 30.661 -7.663 1.00 28.08 136 HIS A N 1
ATOM 1055 C CA . HIS A 1 136 ? -15.795 29.847 -7.062 1.00 28.08 136 HIS A CA 1
ATOM 1056 C C . HIS A 1 136 ? -15.794 28.441 -7.674 1.00 28.08 136 HIS A C 1
ATOM 1058 O O . HIS A 1 136 ? -16.356 28.176 -8.732 1.00 28.08 136 HIS A O 1
ATOM 1064 N N . GLN A 1 137 ? -15.089 27.525 -7.000 1.00 28.55 137 GLN A N 1
ATOM 1065 C CA . GLN A 1 137 ? -14.989 26.113 -7.367 1.00 28.55 137 GLN A CA 1
ATOM 1066 C C . GLN A 1 137 ? -16.318 25.395 -7.105 1.00 28.55 137 GLN A C 1
ATOM 1068 O O . GLN A 1 137 ? -16.571 24.894 -6.011 1.00 28.55 137 GLN A O 1
ATOM 1073 N N . HIS A 1 138 ? -17.151 25.291 -8.137 1.00 29.41 138 HIS A N 1
ATOM 1074 C CA . HIS A 1 138 ? -18.184 24.266 -8.193 1.00 29.41 138 HIS A CA 1
ATOM 1075 C C . HIS A 1 138 ? -17.529 22.893 -8.417 1.00 29.41 138 HIS A C 1
ATOM 1077 O O . HIS A 1 138 ? -16.844 22.642 -9.410 1.00 29.41 138 HIS A O 1
ATOM 1083 N N . HIS A 1 139 ? -17.726 22.000 -7.447 1.00 32.69 139 HIS A N 1
ATOM 1084 C CA . HIS A 1 139 ? -17.278 20.609 -7.446 1.00 32.69 139 HIS A CA 1
ATOM 1085 C C . HIS A 1 139 ? -18.059 19.748 -8.452 1.00 32.69 139 HIS A C 1
ATOM 1087 O O . HIS A 1 139 ? -18.832 18.879 -8.064 1.00 32.69 139 HIS A O 1
ATOM 1093 N N . CYS A 1 140 ? -17.856 19.956 -9.750 1.00 35.75 140 CYS A N 1
ATOM 1094 C CA . CYS A 1 140 ? -18.379 19.067 -10.790 1.00 35.75 140 CYS A CA 1
ATOM 1095 C C . CYS A 1 140 ? -17.747 19.363 -12.156 1.00 35.75 140 CYS A C 1
ATOM 1097 O O . CYS A 1 140 ? -18.420 19.832 -13.058 1.00 35.75 140 CYS A O 1
ATOM 1099 N N . ASN A 1 141 ? -16.451 19.078 -12.329 1.00 31.97 141 ASN A N 1
ATOM 1100 C CA . ASN A 1 141 ? -15.882 18.797 -13.654 1.00 31.97 141 ASN A CA 1
ATOM 1101 C C . ASN A 1 141 ? -14.451 18.257 -13.533 1.00 31.97 141 ASN A C 1
ATOM 1103 O O . ASN A 1 141 ? -13.502 19.002 -13.306 1.00 31.97 141 ASN A O 1
ATOM 1107 N N . ARG A 1 142 ? -14.270 16.941 -13.697 1.00 33.66 142 ARG A N 1
ATOM 1108 C CA . ARG A 1 142 ? -12.973 16.386 -14.112 1.00 33.66 142 ARG A CA 1
ATOM 1109 C C . ARG A 1 142 ? -13.139 15.930 -15.555 1.00 33.66 142 ARG A C 1
ATOM 1111 O O . ARG A 1 142 ? -13.562 14.802 -15.791 1.00 33.66 142 ARG A O 1
ATOM 1118 N N . GLY A 1 143 ? -12.871 16.844 -16.486 1.00 36.84 143 GLY A N 1
ATOM 1119 C CA . GLY A 1 143 ? -12.755 16.535 -17.908 1.00 36.84 143 GLY A CA 1
ATOM 1120 C C . GLY A 1 143 ? -11.659 15.500 -18.175 1.00 36.84 143 GLY A C 1
ATOM 1121 O O . GLY A 1 143 ? -10.899 15.125 -17.280 1.00 36.84 143 GLY A O 1
ATOM 1122 N N . TRP A 1 144 ? -11.618 15.005 -19.409 1.00 40.34 144 TRP A N 1
ATOM 1123 C CA . TRP A 1 144 ? -10.557 14.141 -19.918 1.00 40.34 144 TRP A CA 1
ATOM 1124 C C . TRP A 1 144 ? -9.429 15.021 -20.477 1.00 40.34 144 TRP A C 1
ATOM 1126 O O . TRP A 1 144 ? -9.735 15.908 -21.264 1.00 40.34 144 TRP A O 1
ATOM 1136 N N . PRO A 1 145 ? -8.144 14.787 -20.158 1.00 47.97 145 PRO A N 1
ATOM 1137 C CA . PRO A 1 145 ? -7.625 13.794 -19.224 1.00 47.97 145 PRO A CA 1
ATOM 1138 C C . PRO A 1 145 ? -8.022 14.132 -17.787 1.00 47.97 145 PRO A C 1
ATOM 1140 O O . PRO A 1 145 ? -8.090 15.304 -17.422 1.00 47.97 145 PRO A O 1
ATOM 1143 N N . ALA A 1 146 ? -8.239 13.097 -16.964 1.00 41.12 146 ALA A N 1
ATOM 1144 C CA . ALA A 1 146 ? -8.295 13.282 -15.516 1.00 41.12 146 ALA A CA 1
ATOM 1145 C C . ALA A 1 146 ? -7.109 14.174 -15.118 1.00 41.12 146 ALA A C 1
ATOM 1147 O O . ALA A 1 146 ? -5.998 13.908 -15.577 1.00 41.12 146 ALA A O 1
ATOM 1148 N N . GLY A 1 147 ? -7.384 15.258 -14.381 1.00 38.00 147 GLY A N 1
ATOM 1149 C CA . GLY A 1 147 ? -6.425 16.338 -14.129 1.00 38.00 147 GLY A CA 1
ATOM 1150 C C . GL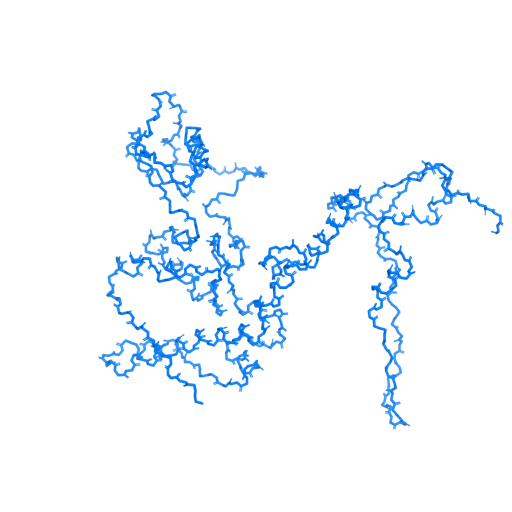Y A 1 147 ? -5.048 15.868 -13.644 1.00 38.00 147 GLY A C 1
ATOM 1151 O O . GLY A 1 147 ? -4.859 14.708 -13.299 1.00 38.00 147 GLY A O 1
ATOM 1152 N N . THR A 1 148 ? -4.099 16.801 -13.578 1.00 37.28 148 THR A N 1
ATOM 1153 C CA . THR A 1 148 ? -2.637 16.649 -13.381 1.00 37.28 148 THR A CA 1
ATOM 1154 C C . THR A 1 148 ? -2.129 15.799 -12.197 1.00 37.28 148 THR A C 1
ATOM 1156 O O . THR A 1 148 ? -0.925 15.728 -11.975 1.00 37.28 148 THR A O 1
ATOM 1159 N N . GLY A 1 149 ? -2.989 15.102 -11.457 1.00 39.03 149 GLY A N 1
ATOM 1160 C CA . GLY A 1 149 ? -2.622 14.100 -10.462 1.00 39.03 149 GLY A CA 1
ATOM 1161 C C . GLY A 1 149 ? -2.934 12.680 -10.929 1.00 39.03 149 GLY A C 1
ATOM 1162 O O . GLY A 1 149 ? -3.964 12.145 -10.536 1.00 39.03 149 GLY A O 1
ATOM 1163 N N . ALA A 1 150 ? -2.004 12.088 -11.688 1.00 42.00 150 ALA A N 1
ATOM 1164 C CA . ALA A 1 150 ? -1.862 10.657 -11.970 1.00 42.00 150 ALA A CA 1
ATOM 1165 C C . ALA A 1 150 ? -3.051 9.952 -12.657 1.00 42.00 150 ALA A C 1
ATOM 1167 O O . ALA A 1 150 ? -4.227 10.115 -12.329 1.00 42.00 150 ALA A O 1
ATOM 1168 N N . GLY A 1 151 ? -2.739 9.033 -13.576 1.00 48.12 151 GLY A N 1
ATOM 1169 C CA . GLY A 1 151 ? -3.700 7.982 -13.898 1.00 48.12 151 GLY A CA 1
ATOM 1170 C C . GLY A 1 151 ? -4.167 7.334 -12.594 1.00 48.12 151 GLY A C 1
ATOM 1171 O O . GLY A 1 151 ? -3.385 7.228 -11.649 1.00 48.12 151 GLY A O 1
ATOM 1172 N N . ARG A 1 152 ? -5.426 6.886 -12.513 1.00 52.38 152 ARG A N 1
ATOM 1173 C CA . ARG A 1 152 ? -5.985 6.218 -11.316 1.00 52.38 152 ARG A CA 1
ATOM 1174 C C . ARG A 1 152 ? -5.123 5.059 -10.783 1.00 52.38 152 ARG A C 1
ATOM 1176 O O . ARG A 1 152 ? -5.394 4.583 -9.694 1.00 52.38 152 ARG A O 1
ATOM 1183 N N . THR A 1 153 ? -4.098 4.652 -11.533 1.00 54.38 153 THR A N 1
ATOM 1184 C CA . THR A 1 153 ? -3.126 3.597 -11.273 1.00 54.38 153 THR A CA 1
ATOM 1185 C C . THR A 1 153 ? -1.702 4.103 -10.980 1.00 54.38 153 THR A C 1
ATOM 1187 O O . THR A 1 153 ? -0.756 3.357 -11.168 1.00 54.38 153 THR A O 1
ATOM 1190 N N . GLY A 1 154 ? -1.487 5.353 -10.550 1.00 55.38 154 GLY A N 1
ATOM 1191 C CA . GLY A 1 154 ? -0.183 5.816 -10.027 1.00 55.38 154 GLY A CA 1
ATOM 1192 C C . GLY A 1 154 ? 0.917 6.027 -11.063 1.00 55.38 154 GLY A C 1
ATOM 1193 O O . GLY A 1 154 ? 1.979 6.534 -10.711 1.00 55.38 154 GLY A O 1
ATOM 1194 N N . GLY A 1 155 ? 0.653 5.676 -12.322 1.00 60.91 155 GLY A N 1
ATOM 1195 C CA . GLY A 1 155 ? 1.479 6.020 -13.468 1.00 60.91 155 GLY A CA 1
ATOM 1196 C C . GLY A 1 155 ? 1.349 7.497 -13.878 1.00 60.91 155 GLY A C 1
ATOM 1197 O O . GLY A 1 155 ? 0.373 8.168 -13.519 1.00 60.91 155 GLY A O 1
ATOM 1198 N N . PRO A 1 156 ? 2.308 7.999 -14.677 1.00 66.88 156 PRO A N 1
ATOM 1199 C CA . PRO A 1 156 ? 2.378 9.401 -15.105 1.00 66.88 156 PRO A CA 1
ATOM 1200 C C . PRO A 1 156 ? 1.247 9.820 -16.058 1.00 66.88 156 PRO A C 1
ATOM 1202 O O . PRO A 1 156 ? 1.039 11.009 -16.271 1.00 66.88 156 PRO A O 1
ATOM 1205 N N . PHE A 1 157 ? 0.508 8.867 -16.634 1.00 72.25 157 PHE A N 1
ATOM 1206 C CA . PHE A 1 157 ? -0.606 9.125 -17.545 1.00 72.25 157 PHE A CA 1
ATOM 1207 C C . PHE A 1 157 ? -1.815 8.231 -17.224 1.00 72.25 157 PHE A C 1
ATOM 1209 O O . PHE A 1 157 ? -1.656 7.133 -16.678 1.00 72.25 157 PHE A O 1
ATOM 1216 N N . PRO A 1 158 ? -3.040 8.665 -17.570 1.00 70.12 158 PRO A N 1
ATOM 1217 C CA . PRO A 1 158 ? -4.234 7.844 -17.428 1.00 70.12 158 PRO A CA 1
ATOM 1218 C C . PRO A 1 158 ? -4.292 6.751 -18.502 1.00 70.12 158 PRO A C 1
ATOM 1220 O O . PRO A 1 158 ? -4.291 7.046 -19.694 1.00 70.12 158 PRO A O 1
ATOM 1223 N N . CYS A 1 159 ? -4.417 5.495 -18.071 1.00 77.50 159 CYS A N 1
ATOM 1224 C CA . CYS A 1 159 ? -4.646 4.341 -18.944 1.00 77.50 159 CYS A CA 1
ATOM 1225 C C . CYS A 1 159 ? -5.814 3.488 -18.412 1.00 77.50 159 CYS A C 1
ATOM 1227 O O . CYS A 1 159 ? -5.593 2.469 -17.763 1.00 77.50 159 CYS A O 1
ATOM 1229 N N . PRO A 1 160 ? -7.079 3.913 -18.595 1.00 74.56 160 PRO A N 1
ATOM 1230 C CA . PRO A 1 160 ? -8.223 3.167 -18.074 1.00 74.56 160 PRO A CA 1
ATOM 1231 C C . PRO A 1 160 ? -8.294 1.723 -18.590 1.00 74.56 160 PRO A C 1
ATOM 1233 O O . PRO A 1 160 ? -8.040 1.445 -19.762 1.00 74.56 160 PRO A O 1
ATOM 1236 N N . GLY A 1 161 ? -8.662 0.802 -17.702 1.00 78.62 161 GLY A N 1
ATOM 1237 C CA . GLY A 1 161 ? -8.736 -0.629 -18.006 1.00 78.62 161 GLY A CA 1
ATOM 1238 C C . GLY A 1 161 ? -7.395 -1.367 -17.960 1.00 78.62 161 GLY A C 1
ATOM 1239 O O . GLY A 1 161 ? -7.397 -2.583 -18.110 1.00 78.62 161 GLY A O 1
ATOM 1240 N N . ARG A 1 162 ? -6.275 -0.672 -17.714 1.00 84.62 162 ARG A N 1
ATOM 1241 C CA . ARG A 1 162 ? -4.961 -1.279 -17.454 1.00 84.62 162 ARG A CA 1
ATOM 1242 C C . ARG A 1 162 ? -4.330 -0.668 -16.209 1.00 84.62 162 ARG A C 1
ATOM 1244 O O . ARG A 1 162 ? -4.533 0.510 -15.922 1.00 84.62 162 ARG A O 1
ATOM 1251 N N . VAL A 1 163 ? -3.533 -1.443 -15.482 1.00 86.31 163 VAL A N 1
ATOM 1252 C CA . VAL A 1 163 ? -2.796 -0.946 -14.314 1.00 86.31 163 VAL A CA 1
ATOM 1253 C C . VAL A 1 163 ? -1.354 -0.662 -14.696 1.00 86.31 163 VAL A C 1
ATOM 1255 O O . VAL A 1 163 ? -0.601 -1.566 -15.042 1.00 86.31 163 VAL A O 1
ATOM 1258 N N . VAL A 1 164 ? -0.962 0.608 -14.623 1.00 87.06 164 VAL A N 1
ATOM 1259 C CA . VAL A 1 164 ? 0.416 1.035 -14.896 1.00 87.06 164 VAL A CA 1
ATOM 1260 C C . VAL A 1 164 ? 1.220 1.044 -13.598 1.00 87.06 164 VAL A C 1
ATOM 1262 O O . VAL A 1 164 ? 0.944 1.862 -12.731 1.00 87.06 164 VAL A O 1
ATOM 1265 N N . LEU A 1 165 ? 2.221 0.176 -13.456 1.00 87.94 165 LEU A N 1
ATOM 1266 C CA . LEU A 1 165 ? 3.028 0.061 -12.238 1.00 87.94 165 LEU A CA 1
ATOM 1267 C C . LEU A 1 165 ? 4.446 0.595 -12.441 1.00 87.94 165 LEU A C 1
ATOM 1269 O O . LEU A 1 165 ? 5.192 0.122 -13.300 1.00 87.94 165 LEU A O 1
ATOM 1273 N N . CYS A 1 166 ? 4.827 1.548 -11.590 1.00 89.69 166 CYS A N 1
ATOM 1274 C CA . CYS A 1 166 ? 6.195 2.036 -11.474 1.00 89.69 166 CYS A CA 1
ATOM 1275 C C . CYS A 1 166 ? 6.954 1.186 -10.446 1.00 89.69 166 CYS A C 1
ATOM 1277 O O . CYS A 1 166 ? 6.725 1.315 -9.241 1.00 89.69 166 CYS A O 1
ATOM 1279 N N . LEU A 1 167 ? 7.817 0.283 -10.917 1.00 90.75 167 LEU A N 1
ATOM 1280 C CA . LEU A 1 167 ? 8.385 -0.774 -10.079 1.00 90.75 167 LEU A CA 1
ATOM 1281 C C . LEU A 1 167 ? 9.302 -0.225 -8.981 1.00 90.75 167 LEU A C 1
ATOM 1283 O O . LEU A 1 167 ? 9.228 -0.713 -7.858 1.00 90.75 167 LEU A O 1
ATOM 1287 N N . TRP A 1 168 ? 10.106 0.813 -9.245 1.00 90.69 168 TRP A N 1
ATOM 1288 C CA . TRP A 1 168 ? 10.980 1.380 -8.206 1.00 90.69 168 TRP A CA 1
ATOM 1289 C C . TRP A 1 168 ? 10.186 1.949 -7.018 1.00 90.69 168 TRP A C 1
ATOM 1291 O O . TRP A 1 168 ? 10.616 1.807 -5.876 1.00 90.69 168 TRP A O 1
ATOM 1301 N N . ARG A 1 169 ? 8.996 2.526 -7.257 1.00 88.62 169 ARG A N 1
ATOM 1302 C CA . ARG A 1 169 ? 8.114 3.045 -6.192 1.00 88.62 169 ARG A CA 1
ATOM 1303 C C . ARG A 1 169 ? 7.523 1.928 -5.349 1.00 88.62 169 ARG A C 1
ATOM 1305 O O . ARG A 1 169 ? 7.442 2.061 -4.135 1.00 88.62 169 ARG A O 1
ATOM 1312 N N . VAL A 1 170 ? 7.129 0.834 -5.996 1.00 89.31 170 VAL A N 1
ATOM 1313 C CA . VAL A 1 170 ? 6.654 -0.363 -5.295 1.00 89.31 170 VAL A CA 1
ATOM 1314 C C . VAL A 1 170 ? 7.786 -0.957 -4.457 1.00 89.31 170 VAL A C 1
ATOM 1316 O O . VAL A 1 170 ? 7.588 -1.287 -3.296 1.00 89.31 170 VAL A O 1
ATOM 1319 N N . LEU A 1 171 ? 9.002 -1.021 -4.998 1.00 91.38 171 LEU A N 1
ATOM 1320 C CA . LEU A 1 171 ? 10.157 -1.538 -4.268 1.00 91.38 171 LEU A CA 1
ATOM 1321 C C . LEU A 1 171 ? 10.525 -0.679 -3.053 1.00 91.38 171 LEU A C 1
ATOM 1323 O O . LEU A 1 171 ? 10.890 -1.239 -2.026 1.00 91.38 171 LEU A O 1
ATOM 1327 N N . MET A 1 172 ? 10.367 0.647 -3.115 1.00 89.88 172 MET A N 1
ATOM 1328 C CA . MET A 1 172 ? 10.584 1.519 -1.951 1.00 89.88 172 MET A CA 1
ATOM 1329 C C . MET A 1 172 ? 9.696 1.182 -0.751 1.00 89.88 172 MET A C 1
ATOM 1331 O O . MET A 1 172 ? 10.122 1.374 0.384 1.00 89.88 172 MET A O 1
ATOM 1335 N N . SER A 1 173 ? 8.474 0.691 -0.976 1.00 87.12 173 SER A N 1
ATOM 1336 C CA . SER A 1 173 ? 7.609 0.251 0.126 1.00 87.12 173 SER A CA 1
ATOM 1337 C C . SER A 1 173 ? 7.958 -1.136 0.668 1.00 87.12 173 SER A C 1
ATOM 1339 O O . SER A 1 173 ? 7.518 -1.484 1.757 1.00 87.12 173 SER A O 1
ATOM 1341 N N . GLU A 1 174 ? 8.729 -1.927 -0.077 1.00 88.38 174 GLU A N 1
ATOM 1342 C CA . GLU A 1 174 ? 9.002 -3.335 0.237 1.00 88.38 174 GLU A CA 1
ATOM 1343 C C . GLU A 1 174 ? 10.379 -3.548 0.860 1.00 88.38 174 GLU A C 1
ATOM 1345 O O . GLU A 1 174 ? 10.550 -4.407 1.722 1.00 88.38 174 GLU A O 1
ATOM 1350 N N . ILE A 1 175 ? 11.377 -2.784 0.416 1.00 91.38 175 ILE A N 1
ATOM 1351 C CA . ILE A 1 175 ? 12.765 -2.930 0.846 1.00 91.38 175 ILE A CA 1
ATOM 1352 C C . ILE A 1 175 ? 13.355 -1.580 1.223 1.00 91.38 175 ILE A C 1
ATOM 1354 O O . ILE A 1 175 ? 13.221 -0.613 0.485 1.00 91.38 175 ILE A O 1
ATOM 1358 N N . SER A 1 176 ? 14.068 -1.531 2.348 1.00 93.38 176 SER A N 1
ATOM 1359 C CA . SER A 1 176 ? 14.830 -0.356 2.766 1.00 93.38 176 SER A CA 1
ATOM 1360 C C . SER A 1 176 ? 16.229 -0.378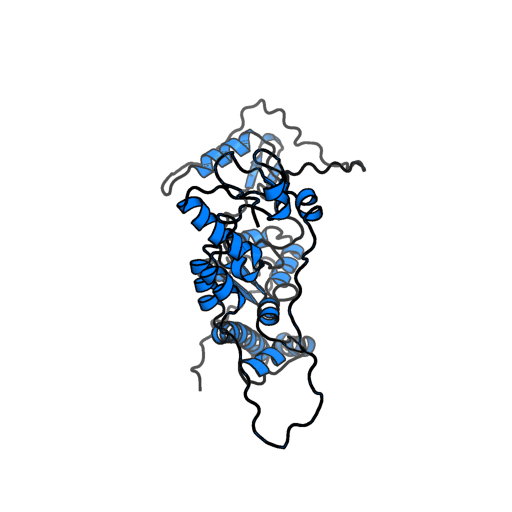 2.141 1.00 93.38 176 SER A C 1
ATOM 1362 O O . SER A 1 176 ? 17.104 -1.152 2.531 1.00 93.38 176 SER A O 1
ATOM 1364 N N . LEU A 1 177 ? 16.441 0.476 1.139 1.00 92.81 177 LEU A N 1
ATOM 1365 C CA . LEU A 1 177 ? 17.731 0.693 0.481 1.00 92.81 177 LEU A CA 1
ATOM 1366 C C . LEU A 1 177 ? 18.164 2.159 0.562 1.00 92.81 177 LEU A C 1
ATOM 1368 O O . LEU A 1 177 ? 17.331 3.060 0.634 1.00 92.81 177 LEU A O 1
ATOM 1372 N N . PHE A 1 178 ? 19.480 2.390 0.503 1.00 91.06 178 PHE A N 1
ATOM 1373 C CA . PHE A 1 178 ? 20.055 3.735 0.386 1.00 91.06 178 PHE A CA 1
ATOM 1374 C C . PHE A 1 178 ? 19.815 4.341 -1.007 1.00 91.06 178 PHE A C 1
ATOM 1376 O O . PHE A 1 178 ? 19.452 5.506 -1.129 1.00 91.06 178 PHE A O 1
ATOM 1383 N N . GLU A 1 179 ? 19.972 3.534 -2.061 1.00 93.56 179 GLU A N 1
ATOM 1384 C CA . GLU A 1 179 ? 19.721 3.920 -3.450 1.00 93.56 179 GLU A CA 1
ATOM 1385 C C . GLU A 1 179 ? 18.832 2.872 -4.133 1.00 93.56 179 GLU A C 1
ATOM 1387 O O . GLU A 1 179 ? 19.052 1.669 -3.993 1.00 93.56 179 GLU A O 1
ATOM 1392 N N . TYR A 1 180 ? 17.855 3.333 -4.917 1.00 94.12 180 TYR A N 1
ATOM 1393 C CA . TYR A 1 180 ? 16.909 2.488 -5.657 1.00 94.12 180 TYR A CA 1
ATOM 1394 C C . TYR A 1 180 ? 17.204 2.470 -7.162 1.00 94.12 180 TYR A C 1
ATOM 1396 O O . TYR A 1 180 ? 16.293 2.430 -7.993 1.00 94.12 180 TYR A O 1
ATOM 1404 N N . SER A 1 181 ? 18.478 2.511 -7.546 1.00 93.31 181 SER A N 1
ATOM 1405 C CA . SER A 1 181 ? 18.875 2.211 -8.921 1.00 93.31 181 SER A CA 1
ATOM 1406 C C . SER A 1 181 ? 18.607 0.735 -9.231 1.00 93.31 181 SER A C 1
ATOM 1408 O O . SER A 1 181 ? 18.612 -0.109 -8.330 1.00 93.31 181 SER A O 1
ATOM 1410 N N . LEU A 1 182 ? 18.339 0.415 -10.504 1.00 93.56 182 LEU A N 1
ATOM 1411 C CA . LEU A 1 182 ? 18.051 -0.969 -10.906 1.00 93.56 182 LEU A CA 1
ATOM 1412 C C . LEU A 1 182 ? 19.200 -1.887 -10.486 1.00 93.56 182 LEU A C 1
ATOM 1414 O O . LEU A 1 182 ? 18.965 -2.988 -10.006 1.00 93.56 182 LEU A O 1
ATOM 1418 N N . GLU A 1 183 ? 20.435 -1.416 -10.636 1.00 94.62 183 GLU A N 1
ATOM 1419 C CA . GLU A 1 183 ? 21.635 -2.181 -10.325 1.00 94.62 183 GLU A CA 1
ATOM 1420 C C . GLU A 1 183 ? 21.702 -2.545 -8.833 1.00 94.62 183 GLU A C 1
ATOM 1422 O O . GLU A 1 183 ? 21.904 -3.712 -8.495 1.00 94.62 183 GLU A O 1
ATOM 1427 N N . THR A 1 184 ? 21.449 -1.582 -7.941 1.00 95.25 184 THR A N 1
ATOM 1428 C CA . THR A 1 184 ? 21.458 -1.802 -6.486 1.00 95.25 184 THR A CA 1
ATOM 1429 C C . THR A 1 184 ? 20.331 -2.732 -6.044 1.00 95.25 184 THR A C 1
ATOM 1431 O O . THR A 1 184 ? 20.547 -3.641 -5.238 1.00 95.25 184 THR A O 1
ATOM 1434 N N . VAL A 1 185 ? 19.129 -2.554 -6.598 1.00 95.62 185 VAL A N 1
ATOM 1435 C CA . VAL A 1 185 ? 17.979 -3.422 -6.307 1.00 95.62 185 VAL A CA 1
ATOM 1436 C C . VAL A 1 185 ? 18.251 -4.858 -6.749 1.00 95.62 185 VAL A C 1
ATOM 1438 O O . VAL A 1 185 ? 17.994 -5.793 -5.989 1.00 95.62 185 VAL A O 1
ATOM 1441 N N . VAL A 1 186 ? 18.787 -5.048 -7.956 1.00 95.50 186 VAL A N 1
ATOM 1442 C CA . VAL A 1 186 ? 19.103 -6.376 -8.497 1.00 95.50 186 VAL A CA 1
ATOM 1443 C C . VAL A 1 186 ? 20.182 -7.058 -7.669 1.00 95.50 186 VAL A C 1
ATOM 1445 O O . VAL A 1 186 ? 20.017 -8.221 -7.300 1.00 95.50 186 VAL A O 1
ATOM 1448 N N . LEU A 1 187 ? 21.225 -6.325 -7.283 1.00 95.25 187 LEU A N 1
ATOM 1449 C CA . LEU A 1 187 ? 22.261 -6.845 -6.399 1.00 95.25 187 LEU A CA 1
ATOM 1450 C C . LEU A 1 187 ? 21.682 -7.276 -5.045 1.00 95.25 187 LEU A C 1
ATOM 1452 O O . LEU A 1 187 ? 22.056 -8.319 -4.507 1.00 95.25 187 LEU A O 1
ATOM 1456 N N . ARG A 1 188 ? 20.738 -6.507 -4.488 1.00 94.75 188 ARG A N 1
ATOM 1457 C CA . ARG A 1 188 ? 20.117 -6.850 -3.205 1.00 94.75 188 ARG A CA 1
ATOM 1458 C C . ARG A 1 188 ? 19.205 -8.071 -3.304 1.00 94.75 188 ARG A C 1
ATOM 1460 O O . ARG A 1 188 ? 19.328 -8.951 -2.447 1.00 94.75 188 ARG A O 1
ATOM 1467 N N . LEU A 1 189 ? 18.291 -8.084 -4.276 1.00 94.81 189 LEU A N 1
ATOM 1468 C CA . LEU A 1 189 ? 17.213 -9.070 -4.391 1.00 94.81 189 LEU A CA 1
ATOM 1469 C C . LEU A 1 189 ? 17.651 -10.334 -5.133 1.00 94.81 189 LEU A C 1
ATOM 1471 O O . LEU A 1 189 ? 17.494 -11.429 -4.608 1.00 94.81 189 LEU A O 1
ATOM 1475 N N . LEU A 1 190 ? 18.234 -10.185 -6.324 1.00 94.56 190 LEU A N 1
ATOM 1476 C CA . LEU A 1 190 ? 18.620 -11.309 -7.184 1.00 94.56 190 LEU A CA 1
ATOM 1477 C C . LEU A 1 190 ? 20.054 -11.798 -6.929 1.00 94.56 190 LEU A C 1
ATOM 1479 O O . LEU A 1 190 ? 20.422 -12.846 -7.443 1.00 94.56 190 LEU A O 1
ATOM 1483 N N . LYS A 1 191 ? 20.854 -11.067 -6.135 1.00 94.75 191 LYS A N 1
ATOM 1484 C CA . LYS A 1 191 ? 22.277 -11.369 -5.857 1.00 94.75 191 LYS A CA 1
ATOM 1485 C C . LYS A 1 191 ? 23.159 -11.399 -7.110 1.00 94.75 191 LYS A C 1
ATOM 1487 O O . LYS A 1 191 ? 24.198 -12.050 -7.127 1.00 94.75 191 LYS A O 1
ATOM 1492 N N . GLU A 1 192 ? 22.764 -10.659 -8.139 1.00 94.00 192 GLU A N 1
ATOM 1493 C CA . GLU A 1 192 ? 23.471 -10.567 -9.417 1.00 94.00 192 GLU A CA 1
ATOM 1494 C C . GLU A 1 192 ? 24.015 -9.152 -9.628 1.00 94.00 192 GLU A C 1
ATOM 1496 O O . GLU A 1 192 ? 23.407 -8.165 -9.211 1.00 94.00 192 GLU A O 1
ATOM 1501 N N . THR A 1 193 ? 25.159 -9.038 -10.301 1.00 92.88 193 THR A N 1
ATOM 1502 C CA . THR A 1 193 ? 25.707 -7.749 -10.731 1.00 92.88 193 THR A CA 1
ATOM 1503 C C . THR A 1 193 ? 25.263 -7.450 -12.158 1.00 92.88 193 THR A C 1
ATOM 1505 O O . THR A 1 193 ? 25.352 -8.293 -13.048 1.00 92.88 193 THR A O 1
ATOM 1508 N N . VAL A 1 194 ? 24.777 -6.228 -12.387 1.00 91.12 194 VAL A N 1
ATOM 1509 C CA . VAL A 1 194 ? 24.304 -5.776 -13.702 1.00 91.12 194 VAL A CA 1
ATOM 1510 C C . VAL A 1 194 ? 25.188 -4.632 -14.187 1.00 91.12 194 VAL A C 1
ATOM 1512 O O . VAL A 1 194 ? 25.385 -3.672 -13.437 1.00 91.12 194 VAL A O 1
ATOM 1515 N N . PRO A 1 195 ? 25.717 -4.684 -15.423 1.00 91.44 195 PRO A N 1
ATOM 1516 C CA . PRO A 1 195 ? 26.489 -3.577 -15.966 1.00 91.44 195 PRO A CA 1
ATOM 1517 C C . PRO A 1 195 ? 25.592 -2.357 -16.203 1.00 91.44 195 PRO A C 1
ATOM 1519 O O . PRO A 1 195 ? 24.453 -2.479 -16.658 1.00 91.44 195 PRO A O 1
ATOM 1522 N N . ARG A 1 196 ? 26.128 -1.161 -15.945 1.00 92.31 196 ARG A N 1
ATOM 1523 C CA . ARG A 1 196 ? 25.477 0.118 -16.249 1.00 92.31 196 ARG A CA 1
ATOM 1524 C C . ARG A 1 196 ? 26.289 0.865 -17.296 1.00 92.31 196 ARG A C 1
ATOM 1526 O O . ARG A 1 196 ? 27.413 1.276 -17.030 1.00 92.31 196 ARG A O 1
ATOM 1533 N N . PHE A 1 197 ? 25.695 1.073 -18.467 1.00 93.50 197 PHE A N 1
ATOM 1534 C CA . PHE A 1 197 ? 26.301 1.849 -19.550 1.00 93.50 197 PHE A CA 1
ATOM 1535 C C . PHE A 1 197 ? 25.705 3.255 -19.621 1.00 93.50 197 PHE A C 1
ATOM 1537 O O . PHE A 1 197 ? 24.533 3.469 -19.296 1.00 93.50 197 PHE A O 1
ATOM 1544 N N . SER A 1 198 ? 26.511 4.226 -20.053 1.00 94.56 198 SER A N 1
ATOM 1545 C CA . SER A 1 198 ? 26.049 5.603 -20.242 1.00 94.56 198 SER A CA 1
ATOM 1546 C C . SER A 1 198 ? 25.189 5.729 -21.504 1.00 94.56 198 SER A C 1
ATOM 1548 O O . SER A 1 198 ? 25.363 4.992 -22.476 1.00 94.56 198 SER A O 1
ATOM 1550 N N . GLY A 1 199 ? 24.272 6.703 -21.524 1.00 90.06 199 GLY A N 1
ATOM 1551 C CA . GLY A 1 199 ? 23.432 6.957 -22.702 1.00 90.06 199 GLY A CA 1
ATOM 1552 C C . GLY A 1 199 ? 24.243 7.286 -23.962 1.00 90.06 199 GLY A C 1
ATOM 1553 O O . GLY A 1 199 ? 23.875 6.857 -25.052 1.00 90.06 199 GLY A O 1
ATOM 1554 N N . ALA A 1 200 ? 25.379 7.977 -23.810 1.00 92.50 200 ALA A N 1
ATOM 1555 C CA . ALA A 1 200 ? 26.288 8.290 -24.912 1.00 92.50 200 ALA A CA 1
ATOM 1556 C C . ALA A 1 200 ? 26.910 7.023 -25.518 1.00 92.50 200 ALA A C 1
ATOM 1558 O O . ALA A 1 200 ? 26.904 6.855 -26.733 1.00 92.50 200 ALA A O 1
ATOM 1559 N N . GLN A 1 201 ? 27.373 6.096 -24.677 1.00 91.56 201 GLN A N 1
ATOM 1560 C CA . GLN A 1 201 ? 27.944 4.827 -25.126 1.00 91.56 201 GLN A CA 1
ATOM 1561 C C . GLN A 1 201 ? 26.911 3.962 -25.861 1.00 91.56 201 GLN A C 1
ATOM 1563 O O . GLN A 1 201 ? 27.189 3.454 -26.946 1.00 91.56 201 GLN A O 1
ATOM 1568 N N . LEU A 1 202 ? 25.696 3.854 -25.309 1.00 92.25 202 LEU A N 1
ATOM 1569 C CA . LEU A 1 202 ? 24.587 3.130 -25.940 1.00 92.25 202 LEU A CA 1
ATOM 1570 C C . LEU A 1 202 ? 24.205 3.734 -27.300 1.00 92.25 202 LEU A C 1
ATOM 1572 O O . LEU A 1 202 ? 23.873 2.994 -28.230 1.00 92.25 202 LEU A O 1
ATOM 1576 N N . HIS A 1 203 ? 24.263 5.065 -27.423 1.00 90.88 203 HIS A N 1
ATOM 1577 C CA . HIS A 1 203 ? 24.034 5.765 -28.683 1.00 90.88 203 HIS A CA 1
ATOM 1578 C C . HIS A 1 203 ? 25.121 5.447 -29.711 1.00 90.88 203 HIS A C 1
ATOM 1580 O O . HIS A 1 203 ? 24.777 5.110 -30.838 1.00 90.88 203 HIS A O 1
ATOM 1586 N N . THR A 1 204 ? 26.402 5.479 -29.331 1.00 91.31 204 THR A N 1
ATOM 1587 C CA . THR A 1 204 ? 27.519 5.138 -30.228 1.00 91.31 204 THR A CA 1
ATOM 1588 C C . THR A 1 204 ? 27.377 3.726 -30.796 1.00 91.31 204 THR A C 1
ATOM 1590 O O . THR A 1 204 ? 27.453 3.548 -32.010 1.00 91.31 204 THR A O 1
ATOM 1593 N N . TRP A 1 205 ? 27.078 2.736 -29.949 1.00 90.44 205 TRP A N 1
ATOM 1594 C CA . TRP A 1 205 ? 26.855 1.352 -30.389 1.00 90.44 205 TRP A CA 1
ATOM 1595 C C . TRP A 1 205 ? 25.641 1.197 -31.313 1.00 90.44 205 TRP A C 1
ATOM 1597 O O . TRP A 1 205 ? 25.643 0.352 -32.206 1.00 90.44 205 TRP A O 1
ATOM 1607 N N . PHE A 1 206 ? 24.598 2.011 -31.126 1.00 87.31 206 PHE A N 1
ATOM 1608 C CA . PHE A 1 206 ? 23.392 1.949 -31.954 1.00 87.31 206 PHE A CA 1
ATOM 1609 C C . PHE A 1 206 ? 23.536 2.701 -33.289 1.00 87.31 206 PHE A C 1
ATOM 1611 O O . PHE A 1 206 ? 23.120 2.203 -34.336 1.00 87.31 206 PHE A O 1
ATOM 1618 N N . ALA A 1 207 ? 24.118 3.902 -33.256 1.00 86.62 207 ALA A N 1
ATOM 1619 C CA . ALA A 1 207 ? 24.279 4.791 -34.405 1.00 86.62 207 ALA A CA 1
ATOM 1620 C C . ALA A 1 207 ? 25.472 4.418 -35.295 1.00 86.62 207 ALA A C 1
ATOM 1622 O O . ALA A 1 207 ? 25.514 4.838 -36.450 1.00 86.62 207 ALA A O 1
ATOM 1623 N N . GLY A 1 208 ? 26.413 3.612 -34.790 1.00 79.94 208 GLY A N 1
ATOM 1624 C CA . GLY A 1 208 ? 27.531 3.093 -35.568 1.00 79.94 208 GLY A CA 1
ATOM 1625 C C . GLY A 1 208 ? 27.086 2.452 -36.890 1.00 79.94 208 GLY A C 1
ATOM 1626 O O . GLY A 1 208 ? 26.042 1.793 -36.984 1.00 79.94 208 GLY A O 1
ATOM 1627 N N . ASN A 1 209 ? 27.894 2.651 -37.936 1.00 67.94 209 ASN A N 1
ATOM 1628 C CA . ASN A 1 209 ? 27.624 2.137 -39.285 1.00 67.94 209 ASN A CA 1
ATOM 1629 C C . ASN A 1 209 ? 27.730 0.603 -39.382 1.00 67.94 209 ASN A C 1
ATOM 1631 O O . ASN A 1 209 ? 27.260 0.015 -40.353 1.00 67.94 209 ASN A O 1
ATOM 1635 N N . GLY A 1 210 ? 28.306 -0.063 -38.377 1.00 63.66 210 GLY A N 1
ATOM 1636 C CA . GLY A 1 210 ? 28.373 -1.518 -38.304 1.00 63.66 210 GLY A CA 1
ATOM 1637 C C . GLY A 1 210 ? 27.132 -2.124 -37.646 1.00 63.66 210 GLY A C 1
ATOM 1638 O O . GLY A 1 210 ? 26.841 -1.859 -36.483 1.00 63.66 210 GLY A O 1
ATOM 1639 N N . ILE A 1 211 ? 26.454 -3.037 -38.346 1.00 64.62 211 ILE A N 1
ATOM 1640 C CA . ILE A 1 211 ? 25.422 -3.926 -37.768 1.00 64.62 211 ILE A CA 1
ATOM 1641 C C . ILE A 1 211 ? 25.975 -4.717 -36.557 1.00 64.62 211 ILE A C 1
ATOM 1643 O O . ILE A 1 211 ? 25.223 -5.070 -35.651 1.00 64.62 211 ILE A O 1
ATOM 1647 N N . SER A 1 212 ? 27.298 -4.917 -36.513 1.00 73.44 212 SER A N 1
ATOM 1648 C CA . SER A 1 212 ? 28.035 -5.714 -35.522 1.00 73.44 212 SER A CA 1
ATOM 1649 C C . SER A 1 212 ? 27.924 -5.242 -34.063 1.00 73.44 212 SER A C 1
ATOM 1651 O O . SER A 1 212 ? 28.129 -6.052 -33.168 1.00 73.44 212 SER A O 1
ATOM 1653 N N . GLU A 1 213 ? 27.584 -3.978 -33.776 1.00 82.25 213 GLU A N 1
ATOM 1654 C CA . GLU A 1 213 ? 27.503 -3.485 -32.382 1.00 82.25 213 GLU A CA 1
ATOM 1655 C C . GLU A 1 213 ? 26.088 -3.129 -31.916 1.00 82.25 213 GLU A C 1
ATOM 1657 O O . GLU A 1 213 ? 25.826 -3.102 -30.713 1.00 82.25 213 GLU A O 1
ATOM 1662 N N . ARG A 1 214 ? 25.138 -2.949 -32.844 1.00 86.38 214 ARG A N 1
ATOM 1663 C CA . ARG A 1 214 ? 23.755 -2.553 -32.516 1.00 86.38 214 ARG A CA 1
ATOM 1664 C C . ARG A 1 214 ? 23.054 -3.544 -31.597 1.00 86.38 214 ARG A C 1
ATOM 1666 O O . ARG A 1 214 ? 22.260 -3.138 -30.747 1.00 86.38 214 ARG A O 1
ATOM 1673 N N . TRP A 1 215 ? 23.360 -4.833 -31.754 1.00 86.88 215 TRP A N 1
ATOM 1674 C CA . TRP A 1 215 ? 22.790 -5.889 -30.923 1.00 86.88 215 TRP A CA 1
ATOM 1675 C C . TRP A 1 215 ? 23.117 -5.690 -29.440 1.00 86.88 215 TRP A C 1
ATOM 1677 O O . TRP A 1 215 ? 22.271 -6.016 -28.622 1.00 86.88 215 TRP A O 1
ATOM 1687 N N . ARG A 1 216 ? 24.262 -5.086 -29.079 1.00 89.94 216 ARG A N 1
ATOM 1688 C CA . ARG A 1 216 ? 24.639 -4.842 -27.673 1.00 89.94 216 ARG A CA 1
ATOM 1689 C C . ARG A 1 216 ? 23.676 -3.880 -26.991 1.00 89.94 216 ARG A C 1
ATOM 1691 O O . ARG A 1 216 ? 23.261 -4.112 -25.860 1.00 89.94 216 ARG A O 1
ATOM 1698 N N . THR A 1 217 ? 23.288 -2.809 -27.685 1.00 89.81 217 THR A N 1
ATOM 1699 C CA . THR A 1 217 ? 22.305 -1.848 -27.164 1.00 89.81 217 THR A CA 1
ATOM 1700 C C . THR A 1 217 ? 20.927 -2.492 -27.030 1.00 89.81 217 THR A C 1
ATOM 1702 O O . THR A 1 217 ? 20.237 -2.257 -26.040 1.00 89.81 217 THR A O 1
ATOM 1705 N N . VAL A 1 218 ? 20.526 -3.318 -28.002 1.00 89.44 218 VAL A N 1
ATOM 1706 C CA . VAL A 1 218 ? 19.249 -4.047 -27.945 1.00 89.44 218 VAL A CA 1
ATOM 1707 C C . VAL A 1 218 ? 19.252 -5.049 -26.789 1.00 89.44 218 VAL A C 1
ATOM 1709 O O . VAL A 1 218 ? 18.348 -5.011 -25.959 1.00 89.44 218 VAL A O 1
ATOM 1712 N N . ASP A 1 219 ? 20.289 -5.877 -26.688 1.00 90.75 219 ASP A N 1
ATOM 1713 C CA . ASP A 1 219 ? 20.476 -6.873 -25.631 1.00 90.75 219 ASP A CA 1
ATOM 1714 C C . ASP A 1 219 ? 20.469 -6.228 -24.240 1.00 90.75 219 ASP A C 1
ATOM 1716 O O . ASP A 1 219 ? 19.756 -6.682 -23.349 1.00 90.75 219 ASP A O 1
ATOM 1720 N N . TYR A 1 220 ? 21.127 -5.075 -24.078 1.00 92.25 220 TYR A N 1
ATOM 1721 C CA . TYR A 1 220 ? 21.093 -4.302 -22.835 1.00 92.25 220 TYR A CA 1
ATOM 1722 C C . TYR A 1 220 ? 19.664 -3.933 -22.392 1.00 92.25 220 TYR A C 1
ATOM 1724 O O . TYR A 1 220 ? 19.303 -4.117 -21.226 1.00 92.25 220 TYR A O 1
ATOM 1732 N N . PHE A 1 221 ? 18.819 -3.428 -23.297 1.00 90.69 221 PHE A N 1
ATOM 1733 C CA . PHE A 1 221 ? 17.434 -3.069 -22.959 1.00 90.69 221 PHE A CA 1
ATOM 1734 C C . PHE A 1 221 ? 16.511 -4.283 -22.813 1.00 90.69 221 PHE A C 1
ATOM 1736 O O . PHE A 1 221 ? 15.591 -4.244 -21.986 1.00 90.69 221 PHE A O 1
ATOM 1743 N N . VAL A 1 222 ? 16.760 -5.360 -23.562 1.00 91.50 222 VAL A N 1
ATOM 1744 C CA . VAL A 1 222 ? 16.038 -6.628 -23.402 1.00 91.50 222 VAL A CA 1
ATOM 1745 C C . VAL A 1 222 ? 16.338 -7.221 -22.031 1.00 91.50 222 VAL A C 1
ATOM 1747 O O . VAL A 1 222 ? 15.408 -7.499 -21.275 1.00 91.50 222 VAL A O 1
ATOM 1750 N N . TYR A 1 223 ? 17.615 -7.319 -21.660 1.00 92.38 223 TYR A N 1
ATOM 1751 C CA . TYR A 1 223 ? 18.042 -7.810 -20.356 1.00 92.38 223 TYR A CA 1
ATOM 1752 C C . TYR A 1 223 ? 17.396 -7.009 -19.220 1.00 92.38 223 TYR A C 1
ATOM 1754 O O . TYR A 1 223 ? 16.779 -7.588 -18.328 1.00 92.38 223 TYR A O 1
ATOM 1762 N N . ARG A 1 224 ? 17.427 -5.670 -19.277 1.00 91.94 224 ARG A N 1
ATOM 1763 C CA . ARG A 1 224 ? 16.788 -4.824 -18.249 1.00 91.94 224 ARG A CA 1
ATOM 1764 C C . ARG A 1 224 ? 15.270 -5.004 -18.180 1.00 91.94 224 ARG A C 1
ATOM 1766 O O . ARG A 1 224 ? 14.703 -4.957 -17.090 1.00 91.94 224 ARG A O 1
ATOM 1773 N N . SER A 1 225 ? 14.609 -5.226 -19.314 1.00 90.81 225 SER A N 1
ATOM 1774 C CA . SER A 1 225 ? 13.171 -5.526 -19.351 1.00 90.81 225 SER A CA 1
ATOM 1775 C C . SER A 1 225 ? 12.857 -6.880 -18.709 1.00 90.81 225 SER A C 1
ATOM 1777 O O . SER A 1 225 ? 11.931 -6.971 -17.906 1.00 90.81 225 SER A O 1
ATOM 1779 N N . LEU A 1 226 ? 13.665 -7.907 -18.985 1.00 93.19 226 LEU A N 1
ATOM 1780 C CA . LEU A 1 226 ? 13.538 -9.234 -18.373 1.00 93.19 226 LEU A CA 1
ATOM 1781 C C . LEU A 1 226 ? 13.797 -9.198 -16.866 1.00 93.19 226 LEU A C 1
ATOM 1783 O O . LEU A 1 226 ? 13.076 -9.827 -16.093 1.00 93.19 226 LEU A O 1
ATOM 1787 N N . VAL A 1 227 ? 14.787 -8.421 -16.430 1.00 94.00 227 VAL A N 1
ATOM 1788 C CA . VAL A 1 227 ? 15.081 -8.223 -15.009 1.00 94.00 227 VAL A CA 1
ATOM 1789 C C . VAL A 1 227 ? 13.880 -7.639 -14.266 1.00 94.00 227 VAL A C 1
ATOM 1791 O O . VAL A 1 227 ? 13.593 -8.102 -13.167 1.00 94.00 227 VAL A O 1
ATOM 1794 N N . ASN A 1 228 ? 13.114 -6.712 -14.855 1.00 93.25 228 ASN A N 1
ATOM 1795 C CA . ASN A 1 228 ? 11.888 -6.210 -14.218 1.00 93.25 228 ASN A CA 1
ATOM 1796 C C . ASN A 1 228 ? 10.890 -7.340 -13.921 1.00 93.25 228 ASN A C 1
ATOM 1798 O O . ASN A 1 228 ? 10.327 -7.385 -12.831 1.00 93.25 228 ASN A O 1
ATOM 1802 N N . LEU A 1 229 ? 10.710 -8.285 -14.849 1.00 93.38 229 LEU A N 1
ATOM 1803 C CA . LEU A 1 229 ? 9.836 -9.447 -14.645 1.00 93.38 229 LEU A CA 1
ATOM 1804 C C . LEU A 1 229 ? 10.381 -10.394 -13.568 1.00 93.38 229 LEU A C 1
ATOM 1806 O O . LEU A 1 229 ? 9.622 -10.889 -12.731 1.00 93.38 229 LEU A O 1
ATOM 1810 N N . ARG A 1 230 ? 11.703 -10.607 -13.542 1.00 95.38 230 ARG A N 1
ATOM 1811 C CA . ARG A 1 230 ? 12.371 -11.405 -12.502 1.00 95.38 230 ARG A CA 1
ATOM 1812 C C . ARG A 1 230 ? 12.211 -10.775 -11.122 1.00 95.38 230 ARG A C 1
ATOM 1814 O O . ARG A 1 230 ? 11.929 -11.491 -10.170 1.00 95.38 230 ARG A O 1
ATOM 1821 N N . LEU A 1 231 ? 12.337 -9.452 -11.016 1.00 94.50 231 LEU A N 1
ATOM 1822 C CA . LEU A 1 231 ? 12.136 -8.716 -9.768 1.00 94.50 231 LEU A CA 1
ATOM 1823 C C . LEU A 1 231 ? 10.701 -8.865 -9.257 1.00 94.50 231 LEU A C 1
ATOM 1825 O O . LEU A 1 231 ? 10.516 -9.212 -8.097 1.00 94.50 231 LEU A O 1
ATOM 1829 N N . ILE A 1 232 ? 9.703 -8.675 -10.127 1.00 94.56 232 ILE A N 1
ATOM 1830 C CA . ILE A 1 232 ? 8.277 -8.860 -9.799 1.00 94.56 232 ILE A CA 1
ATOM 1831 C C . ILE A 1 232 ? 8.008 -10.277 -9.286 1.00 94.56 232 ILE A C 1
ATOM 1833 O O . ILE A 1 232 ? 7.280 -10.443 -8.309 1.00 94.56 232 ILE A O 1
ATOM 1837 N N . SER A 1 233 ? 8.612 -11.277 -9.932 1.00 94.81 233 SER A N 1
ATOM 1838 C CA . SER A 1 233 ? 8.470 -12.686 -9.552 1.00 94.81 233 SER A CA 1
ATOM 1839 C C . SER A 1 233 ? 9.176 -12.994 -8.228 1.00 94.81 233 SER A C 1
ATOM 1841 O O . SER A 1 233 ? 8.642 -13.719 -7.401 1.00 94.81 233 SER A O 1
ATOM 1843 N N . CYS A 1 234 ? 10.354 -12.408 -7.993 1.00 94.50 234 CYS A N 1
ATOM 1844 C CA . CYS A 1 234 ? 11.136 -12.598 -6.770 1.00 94.50 234 CYS A CA 1
ATOM 1845 C C . CYS A 1 234 ? 10.416 -12.079 -5.518 1.00 94.50 234 CYS A C 1
ATOM 1847 O O . CYS A 1 234 ? 10.528 -12.687 -4.459 1.00 94.50 234 CYS A O 1
ATOM 1849 N N . ILE A 1 235 ? 9.704 -10.954 -5.626 1.00 93.00 235 ILE A N 1
ATOM 1850 C CA . ILE A 1 235 ? 8.943 -10.374 -4.505 1.00 93.00 235 ILE A CA 1
ATOM 1851 C C . ILE A 1 235 ? 7.501 -10.903 -4.425 1.00 93.00 235 ILE A C 1
ATOM 1853 O O . ILE A 1 235 ? 6.738 -10.437 -3.582 1.00 93.00 235 ILE A O 1
ATOM 1857 N N . ASP A 1 236 ? 7.119 -11.809 -5.333 1.00 94.81 236 ASP A N 1
ATOM 1858 C CA . ASP A 1 236 ? 5.743 -12.267 -5.552 1.00 94.81 236 ASP A CA 1
ATOM 1859 C C . ASP A 1 236 ? 4.720 -11.116 -5.515 1.00 94.81 236 ASP A C 1
ATOM 1861 O O . ASP A 1 236 ? 3.714 -11.133 -4.801 1.00 94.81 236 ASP A O 1
ATOM 1865 N N . LEU A 1 237 ? 5.007 -10.043 -6.264 1.00 93.00 237 LEU A N 1
ATOM 1866 C CA . LEU A 1 237 ? 4.205 -8.821 -6.181 1.00 93.00 237 LEU A CA 1
ATOM 1867 C C . LEU A 1 237 ? 2.755 -9.096 -6.569 1.00 93.00 237 LEU A C 1
ATOM 1869 O O . LEU A 1 237 ? 1.834 -8.648 -5.891 1.00 93.00 237 LEU A O 1
ATOM 1873 N N . VAL A 1 238 ? 2.558 -9.799 -7.684 1.00 93.75 238 VAL A N 1
ATOM 1874 C CA . VAL A 1 238 ? 1.231 -10.029 -8.255 1.00 93.75 238 VAL A CA 1
ATOM 1875 C C . VAL A 1 238 ? 0.440 -11.014 -7.398 1.00 93.75 238 VAL A C 1
ATOM 1877 O O . VAL A 1 238 ? -0.716 -10.712 -7.101 1.00 93.75 238 VAL A O 1
ATOM 1880 N N . GLY A 1 239 ? 1.038 -12.127 -6.953 1.00 95.75 239 GLY A N 1
ATOM 1881 C CA . GLY A 1 239 ? 0.361 -13.129 -6.126 1.00 95.75 239 GLY A CA 1
ATOM 1882 C C . GLY A 1 239 ? -0.092 -12.536 -4.800 1.00 95.75 239 GLY A C 1
ATOM 1883 O O . GLY A 1 239 ? -1.289 -12.435 -4.530 1.00 95.75 239 GLY A O 1
ATOM 1884 N N . ARG A 1 240 ? 0.853 -11.996 -4.029 1.00 95.00 240 ARG A N 1
ATOM 1885 C CA . ARG A 1 240 ? 0.574 -11.368 -2.733 1.00 95.00 240 ARG A CA 1
ATOM 1886 C C . ARG A 1 240 ? -0.426 -10.210 -2.819 1.00 95.00 240 ARG A C 1
ATOM 1888 O O . ARG A 1 240 ? -1.331 -10.115 -1.991 1.00 95.00 240 ARG A O 1
ATOM 1895 N N . THR A 1 241 ? -0.302 -9.330 -3.816 1.00 94.75 241 THR A N 1
ATOM 1896 C CA . THR A 1 241 ? -1.244 -8.203 -3.981 1.00 94.75 241 THR A CA 1
ATOM 1897 C C . THR A 1 241 ? -2.645 -8.692 -4.346 1.00 94.75 241 THR A C 1
ATOM 1899 O O . THR A 1 241 ? -3.630 -8.144 -3.849 1.00 94.75 241 THR A O 1
ATOM 1902 N N . SER A 1 242 ? -2.748 -9.740 -5.167 1.00 95.62 242 SER A N 1
ATOM 1903 C CA . SER A 1 242 ? -4.030 -10.350 -5.535 1.00 95.62 242 SER A CA 1
ATOM 1904 C C . SER A 1 242 ? -4.709 -10.995 -4.330 1.00 95.62 242 SER A C 1
ATOM 1906 O O . SER A 1 242 ? -5.900 -10.778 -4.119 1.00 95.62 242 SER A O 1
ATOM 1908 N N . GLU A 1 243 ? -3.962 -11.709 -3.488 1.00 97.06 243 GLU A N 1
ATOM 1909 C CA . GLU A 1 243 ? -4.510 -12.298 -2.263 1.00 97.06 243 GLU A CA 1
ATOM 1910 C C . GLU A 1 243 ? -4.985 -11.224 -1.280 1.00 97.06 243 GLU A C 1
ATOM 1912 O O . GLU A 1 243 ? -6.108 -11.290 -0.776 1.00 97.06 243 GLU A O 1
ATOM 1917 N N . PHE A 1 244 ? -4.211 -10.153 -1.089 1.00 95.50 244 PHE A N 1
ATOM 1918 C CA . PHE A 1 244 ? -4.671 -9.025 -0.279 1.00 95.50 244 PHE A CA 1
ATOM 1919 C C . PHE A 1 244 ? -5.925 -8.357 -0.848 1.00 95.50 244 PHE A C 1
ATOM 1921 O O . PHE A 1 244 ? -6.831 -8.020 -0.085 1.00 95.50 244 PHE A O 1
ATOM 1928 N N . ALA A 1 245 ? -6.020 -8.193 -2.169 1.00 95.44 245 ALA A N 1
ATOM 1929 C CA . ALA A 1 245 ? -7.214 -7.646 -2.810 1.00 95.44 245 ALA A CA 1
ATOM 1930 C C . ALA A 1 245 ? -8.455 -8.502 -2.504 1.00 95.44 245 ALA A C 1
ATOM 1932 O O . ALA A 1 245 ? -9.507 -7.959 -2.158 1.00 95.44 245 ALA A O 1
ATOM 1933 N N . ARG A 1 246 ? -8.318 -9.835 -2.545 1.00 95.81 246 ARG A N 1
ATOM 1934 C CA . ARG A 1 246 ? -9.393 -10.792 -2.233 1.00 95.81 246 ARG A CA 1
ATOM 1935 C C . ARG A 1 246 ? -9.794 -10.754 -0.760 1.00 95.81 246 ARG A C 1
ATOM 1937 O O . ARG A 1 246 ? -10.986 -10.699 -0.464 1.00 95.81 246 ARG A O 1
ATOM 1944 N N . ILE A 1 247 ? -8.821 -10.717 0.151 1.00 94.94 247 ILE A N 1
ATOM 1945 C CA . ILE A 1 247 ? -9.060 -10.650 1.601 1.00 94.94 247 ILE A CA 1
ATOM 1946 C C . ILE A 1 247 ? -9.783 -9.344 1.960 1.00 94.94 247 ILE A C 1
ATOM 1948 O O . ILE A 1 247 ? -10.871 -9.353 2.547 1.00 94.94 247 ILE A O 1
ATOM 1952 N N . PHE A 1 248 ? -9.222 -8.201 1.563 1.00 95.12 248 PHE A N 1
ATOM 1953 C CA . PHE A 1 248 ? -9.787 -6.890 1.889 1.00 95.12 248 PHE A CA 1
ATOM 1954 C C . PHE A 1 248 ? -11.042 -6.554 1.079 1.00 95.12 248 PHE A C 1
ATOM 1956 O O . PHE A 1 248 ? -11.814 -5.694 1.506 1.00 95.12 248 PHE A O 1
ATOM 1963 N N . GLY A 1 249 ? -11.287 -7.234 -0.044 1.00 94.19 249 GLY A N 1
ATOM 1964 C CA . GLY A 1 249 ? -12.416 -6.962 -0.932 1.00 94.19 249 GLY A CA 1
ATOM 1965 C C . GLY A 1 249 ? -12.288 -5.620 -1.654 1.00 94.19 249 GLY A C 1
ATOM 1966 O O . GLY A 1 249 ? -13.278 -4.910 -1.795 1.00 94.19 249 GLY A O 1
ATOM 1967 N N . ILE A 1 250 ? -11.070 -5.251 -2.057 1.00 93.06 250 ILE A N 1
ATOM 1968 C CA . ILE A 1 250 ? -10.764 -3.984 -2.738 1.00 93.06 250 ILE A CA 1
ATOM 1969 C C . ILE A 1 250 ? -10.078 -4.236 -4.082 1.00 93.06 250 ILE A C 1
ATOM 1971 O O . ILE A 1 250 ? -9.563 -5.319 -4.339 1.00 93.06 250 ILE A O 1
ATOM 1975 N N . GLU A 1 251 ? -10.044 -3.221 -4.943 1.00 90.44 251 GLU A N 1
ATOM 1976 C CA . GLU A 1 251 ? -9.368 -3.305 -6.242 1.00 90.44 251 GLU A CA 1
ATOM 1977 C C . GLU A 1 251 ? -7.856 -3.554 -6.089 1.00 90.44 251 GLU A C 1
ATOM 1979 O O . GLU A 1 251 ? -7.211 -2.969 -5.215 1.00 90.44 251 GLU A O 1
ATOM 1984 N N . PHE A 1 252 ? -7.275 -4.349 -7.000 1.00 91.00 252 PHE A N 1
ATOM 1985 C CA . PHE A 1 252 ? -5.848 -4.708 -7.013 1.00 91.00 252 PHE A CA 1
ATOM 1986 C C . PHE A 1 252 ? -4.930 -3.493 -6.827 1.00 91.00 252 PHE A C 1
ATOM 1988 O O . PHE A 1 252 ? -4.062 -3.472 -5.958 1.00 91.00 252 PHE A O 1
ATOM 1995 N N . TYR A 1 253 ? -5.157 -2.429 -7.601 1.00 88.94 253 TYR A N 1
ATOM 1996 C CA . TYR A 1 253 ? -4.322 -1.233 -7.526 1.00 88.94 253 TYR A CA 1
ATOM 1997 C C . TYR A 1 253 ? -4.496 -0.454 -6.205 1.00 88.94 253 TYR A C 1
ATOM 1999 O O . TYR A 1 253 ? -3.557 0.183 -5.717 1.00 88.94 253 TYR A O 1
ATOM 2007 N N . HIS A 1 254 ? -5.678 -0.504 -5.585 1.00 88.94 254 HIS A N 1
ATOM 2008 C CA . HIS A 1 254 ? -5.907 0.148 -4.297 1.00 88.94 254 HIS A CA 1
ATOM 2009 C C . HIS A 1 254 ? -5.165 -0.534 -3.148 1.00 88.94 254 HIS A C 1
ATOM 2011 O O . HIS A 1 254 ? -4.837 0.144 -2.180 1.00 88.94 254 HIS A O 1
ATOM 2017 N N . VAL A 1 255 ? -4.812 -1.816 -3.267 1.00 91.00 255 VAL A N 1
ATOM 2018 C CA . VAL A 1 255 ? -3.928 -2.477 -2.293 1.00 91.00 255 VAL A CA 1
ATOM 2019 C C . VAL A 1 255 ? -2.571 -1.771 -2.218 1.00 91.00 255 VAL A C 1
ATOM 2021 O O . VAL A 1 255 ? -2.067 -1.542 -1.119 1.00 91.00 255 VAL A O 1
ATOM 2024 N N . LEU A 1 256 ? -2.012 -1.389 -3.371 1.00 88.31 256 LEU A N 1
ATOM 2025 C CA . LEU A 1 256 ? -0.695 -0.752 -3.481 1.00 88.31 256 LEU A CA 1
ATOM 2026 C C . LEU A 1 256 ? -0.726 0.747 -3.159 1.00 88.31 256 LEU A C 1
ATOM 2028 O O . LEU A 1 256 ? 0.236 1.290 -2.628 1.00 88.31 256 LEU A O 1
ATOM 2032 N N . SER A 1 257 ? -1.814 1.431 -3.513 1.00 84.56 257 SER A N 1
ATOM 2033 C CA . SER A 1 257 ? -1.877 2.898 -3.466 1.00 84.56 257 SER A CA 1
ATOM 2034 C C . SER A 1 257 ? -2.615 3.478 -2.266 1.00 84.56 257 SER A C 1
ATOM 2036 O O . SER A 1 257 ? -2.360 4.625 -1.896 1.00 84.56 257 SER A O 1
ATOM 2038 N N . ARG A 1 258 ? -3.561 2.739 -1.674 1.00 86.56 258 ARG A N 1
ATOM 2039 C CA . ARG A 1 258 ? -4.364 3.223 -0.545 1.00 86.56 258 ARG A CA 1
ATOM 2040 C C . ARG A 1 258 ? -3.773 2.758 0.780 1.00 86.56 258 ARG A C 1
ATOM 2042 O O . ARG A 1 258 ? -3.239 1.658 0.903 1.00 86.56 258 ARG A O 1
ATOM 2049 N N . GLY A 1 259 ? -3.911 3.621 1.783 1.00 88.06 259 GLY A N 1
ATOM 2050 C CA . GLY A 1 259 ? -3.441 3.359 3.138 1.00 88.06 259 GLY A CA 1
ATOM 2051 C C . GLY A 1 259 ? -4.262 2.302 3.880 1.00 88.06 259 GLY A C 1
ATOM 2052 O O . GLY A 1 259 ? -5.299 1.828 3.411 1.00 88.06 259 GLY A O 1
ATOM 2053 N N . SER A 1 260 ? -3.804 1.977 5.088 1.00 92.69 260 SER A N 1
ATOM 2054 C CA . SER A 1 260 ? -4.415 0.981 5.976 1.00 92.69 260 SER A CA 1
ATOM 2055 C C . SER A 1 260 ? -5.880 1.277 6.307 1.00 92.69 260 SER A C 1
ATOM 2057 O O . SER A 1 260 ? -6.684 0.350 6.336 1.00 92.69 260 SER A O 1
ATOM 2059 N N . GLN A 1 261 ? -6.250 2.551 6.476 1.00 93.56 261 GLN A N 1
ATOM 2060 C CA . GLN A 1 261 ? -7.627 2.956 6.781 1.00 93.56 261 GLN A CA 1
ATOM 2061 C C . GLN A 1 261 ? -8.630 2.423 5.749 1.00 93.56 261 GLN A C 1
ATOM 2063 O O . GLN A 1 261 ? -9.634 1.831 6.127 1.00 93.56 261 GLN A O 1
ATOM 2068 N N . TYR A 1 262 ? -8.327 2.545 4.453 1.00 94.25 262 TYR A N 1
ATOM 2069 C CA . TYR A 1 262 ? -9.210 2.070 3.381 1.00 94.25 262 TYR A CA 1
ATOM 2070 C C . TYR A 1 262 ? -9.445 0.552 3.449 1.00 94.25 262 TYR A C 1
ATOM 2072 O O . TYR A 1 262 ? -10.537 0.063 3.166 1.00 94.25 262 TYR A O 1
ATOM 2080 N N . ARG A 1 263 ? -8.424 -0.204 3.874 1.00 95.06 263 ARG A N 1
ATOM 2081 C CA . ARG A 1 263 ? -8.504 -1.661 4.046 1.00 95.06 263 ARG A CA 1
ATOM 2082 C C . ARG A 1 263 ? -9.431 -2.027 5.208 1.00 95.06 263 ARG A C 1
ATOM 2084 O O . ARG A 1 263 ? -10.271 -2.912 5.063 1.00 95.06 263 ARG A O 1
ATOM 2091 N N . VAL A 1 264 ? -9.301 -1.320 6.334 1.00 95.19 264 VAL A N 1
ATOM 2092 C CA . VAL A 1 264 ? -10.149 -1.517 7.521 1.00 95.19 264 VAL A CA 1
ATOM 2093 C C . VAL A 1 264 ? -11.592 -1.114 7.233 1.00 95.19 264 VAL A C 1
ATOM 2095 O O . VAL A 1 264 ? -12.498 -1.876 7.549 1.00 95.19 264 VAL A O 1
ATOM 2098 N N . GLU A 1 265 ? -11.820 0.025 6.579 1.00 95.56 265 GLU A N 1
ATOM 2099 C CA . GLU A 1 265 ? -13.162 0.489 6.205 1.00 95.56 265 GLU A CA 1
ATOM 2100 C C . GLU A 1 265 ? -13.877 -0.495 5.271 1.00 95.56 265 GLU A C 1
ATOM 2102 O O . GLU A 1 265 ? -15.060 -0.765 5.465 1.00 95.56 265 GLU A O 1
ATOM 2107 N N . SER A 1 266 ? -13.167 -1.087 4.302 1.00 95.44 266 SER A N 1
ATOM 2108 C CA . SER A 1 266 ? -13.737 -2.107 3.409 1.00 95.44 266 SER A CA 1
ATOM 2109 C C . SER A 1 266 ? -14.201 -3.359 4.165 1.00 95.44 266 SER A C 1
ATOM 2111 O O . SER A 1 266 ? -15.269 -3.913 3.891 1.00 95.44 266 SER A O 1
ATOM 2113 N N . LEU A 1 267 ? -13.414 -3.819 5.143 1.00 95.56 267 LEU A N 1
ATOM 2114 C CA . LEU A 1 267 ? -13.789 -4.950 5.994 1.00 95.56 267 LEU A CA 1
ATOM 2115 C C . LEU A 1 267 ? -14.947 -4.582 6.928 1.00 95.56 267 LEU A C 1
ATOM 2117 O O . LEU A 1 267 ? -15.968 -5.268 6.940 1.00 95.56 267 LEU A O 1
ATOM 2121 N N . LEU A 1 268 ? -14.817 -3.472 7.656 1.00 95.50 268 LEU A N 1
ATOM 2122 C CA . LEU A 1 268 ? -15.807 -3.010 8.623 1.00 95.50 268 LEU A CA 1
ATOM 2123 C C . LEU A 1 268 ? -17.156 -2.727 7.956 1.00 95.50 268 LEU A C 1
ATOM 2125 O O . LEU A 1 268 ? -18.182 -3.124 8.491 1.00 95.50 268 LEU A O 1
ATOM 2129 N N . GLY A 1 269 ? -17.168 -2.108 6.774 1.00 95.81 269 GLY A N 1
ATOM 2130 C CA . GLY A 1 269 ? -18.387 -1.833 6.013 1.00 95.81 269 GLY A CA 1
ATOM 2131 C C . GLY A 1 269 ? -19.134 -3.098 5.595 1.00 95.81 269 GLY A C 1
ATOM 2132 O O . GLY A 1 269 ? -20.360 -3.147 5.698 1.00 95.81 269 GLY A O 1
ATOM 2133 N N . ARG A 1 270 ? -18.414 -4.149 5.178 1.00 95.44 270 ARG A N 1
ATOM 2134 C CA . ARG A 1 270 ? -19.023 -5.447 4.843 1.00 95.44 270 ARG A CA 1
ATOM 2135 C C . ARG A 1 270 ? -19.616 -6.125 6.078 1.00 95.44 270 ARG A C 1
ATOM 2137 O O . ARG A 1 270 ? -20.763 -6.565 6.024 1.00 95.44 270 ARG A O 1
ATOM 2144 N N . THR A 1 271 ? -18.876 -6.156 7.186 1.00 95.31 271 THR A N 1
ATOM 2145 C CA . THR A 1 271 ? -19.341 -6.750 8.450 1.00 95.31 271 THR A CA 1
ATOM 2146 C C . THR A 1 271 ? -20.519 -5.975 9.042 1.00 95.31 271 THR A C 1
ATOM 2148 O O . THR A 1 271 ? -21.521 -6.576 9.422 1.00 95.31 271 THR A O 1
ATOM 2151 N N . ALA A 1 272 ? -20.448 -4.641 9.058 1.00 96.50 272 ALA A N 1
ATOM 2152 C CA . ALA A 1 272 ? -21.519 -3.773 9.536 1.00 96.50 272 ALA A CA 1
ATOM 2153 C C . ALA A 1 272 ? -22.801 -3.977 8.724 1.00 96.50 272 ALA A C 1
ATOM 2155 O O . ALA A 1 272 ? -23.863 -4.180 9.304 1.00 96.50 272 ALA A O 1
ATOM 2156 N N . ARG A 1 273 ? -22.699 -4.022 7.387 1.00 96.12 273 ARG A N 1
ATOM 2157 C CA . ARG A 1 273 ? -23.847 -4.296 6.514 1.00 96.12 273 ARG A CA 1
ATOM 2158 C C . ARG A 1 273 ? -24.478 -5.659 6.799 1.00 96.12 273 ARG A C 1
ATOM 2160 O O . ARG A 1 273 ? -25.699 -5.748 6.835 1.00 96.12 273 ARG A O 1
ATOM 2167 N N . ALA A 1 274 ? -23.672 -6.703 6.994 1.00 96.69 274 ALA A N 1
ATOM 2168 C CA . ALA A 1 274 ? -24.177 -8.043 7.302 1.00 96.69 274 ALA A CA 1
ATOM 2169 C C . ALA A 1 274 ? -24.921 -8.098 8.649 1.00 96.69 274 ALA A C 1
ATOM 2171 O O . ALA A 1 274 ? -25.895 -8.832 8.783 1.00 96.69 274 ALA A O 1
ATOM 2172 N N . ALA A 1 275 ? -24.493 -7.291 9.621 1.00 96.06 275 ALA A N 1
ATOM 2173 C CA . ALA A 1 275 ? -25.113 -7.174 10.939 1.00 96.06 275 ALA A CA 1
ATOM 2174 C C . ALA A 1 275 ? -26.163 -6.043 11.045 1.00 96.06 275 ALA A C 1
ATOM 2176 O O . ALA A 1 275 ? -26.591 -5.716 12.147 1.00 96.06 275 ALA A O 1
ATOM 2177 N N . ASN A 1 276 ? -26.596 -5.449 9.923 1.00 97.12 276 ASN A N 1
ATOM 2178 C CA . ASN A 1 276 ? -27.556 -4.334 9.867 1.00 97.12 276 ASN A CA 1
ATOM 2179 C C . ASN A 1 276 ? -27.145 -3.074 10.661 1.00 97.12 276 ASN A C 1
ATOM 2181 O O . ASN A 1 276 ? -27.995 -2.325 11.142 1.00 97.12 276 ASN A O 1
ATOM 2185 N N . PHE A 1 277 ? -25.843 -2.801 10.766 1.00 96.19 277 PHE A N 1
ATOM 2186 C CA . PHE A 1 277 ? -25.318 -1.561 11.336 1.00 96.19 277 PHE A CA 1
ATOM 2187 C C . PHE A 1 277 ? -25.136 -0.464 10.283 1.00 96.19 277 PHE A C 1
ATOM 2189 O O . PHE A 1 277 ? -24.836 -0.721 9.115 1.00 96.19 277 PHE A O 1
ATOM 2196 N N . LEU A 1 278 ? -25.236 0.786 10.739 1.00 94.75 278 LEU A N 1
ATOM 2197 C CA . LEU A 1 278 ? -24.897 1.978 9.967 1.00 94.75 278 LEU A CA 1
ATOM 2198 C C . LEU A 1 278 ? -23.580 2.564 10.473 1.00 94.75 278 LEU A C 1
ATOM 2200 O O . LEU A 1 278 ? -23.393 2.749 11.674 1.00 94.75 278 LEU A O 1
ATOM 2204 N N . LEU A 1 279 ? -22.672 2.875 9.547 1.00 94.50 279 LEU A N 1
ATOM 2205 C CA . LEU A 1 279 ? -21.394 3.498 9.876 1.00 94.50 279 LEU A CA 1
ATOM 2206 C C . LEU A 1 279 ? -21.510 5.027 9.813 1.00 94.50 279 LEU A C 1
ATOM 2208 O O . LEU A 1 279 ? -21.878 5.567 8.764 1.00 94.50 279 LEU A O 1
ATOM 2212 N N . PRO A 1 280 ? -21.175 5.748 10.895 1.00 92.50 280 PRO A N 1
ATOM 2213 C CA . PRO A 1 280 ? -21.169 7.201 10.878 1.00 92.50 280 PRO A CA 1
ATOM 2214 C C . PRO A 1 280 ? -19.991 7.733 10.052 1.00 92.50 280 PRO A C 1
ATOM 2216 O O . PRO A 1 280 ? -18.882 7.207 10.108 1.00 92.50 280 PRO A O 1
ATOM 2219 N N . SER A 1 281 ? -20.225 8.816 9.307 1.00 94.44 281 SER A N 1
ATOM 2220 C CA . SER A 1 281 ? -19.201 9.512 8.513 1.00 94.44 281 SER A CA 1
ATOM 2221 C C . SER A 1 281 ? -18.927 10.901 9.103 1.00 94.44 281 SER A C 1
ATOM 2223 O O . SER A 1 281 ? -19.571 11.871 8.701 1.00 94.44 281 SER A O 1
ATOM 2225 N N . PRO A 1 282 ? -18.015 11.023 10.086 1.00 93.56 282 PRO A N 1
ATOM 2226 C CA . PRO A 1 282 ? -17.742 12.295 10.742 1.00 93.56 282 PRO A CA 1
ATOM 2227 C C . PRO A 1 282 ? -16.995 13.269 9.821 1.00 93.56 282 PRO A C 1
ATOM 2229 O O . PRO A 1 282 ? -16.073 12.903 9.088 1.00 93.56 282 PRO A O 1
ATOM 2232 N N . SER A 1 283 ? -17.363 14.545 9.907 1.00 94.88 283 SER A N 1
ATOM 2233 C CA . SER A 1 283 ? -16.690 15.642 9.206 1.00 94.88 283 SER A CA 1
ATOM 2234 C C . SER A 1 283 ? -15.292 15.924 9.767 1.00 94.88 283 SER A C 1
ATOM 2236 O O . SER A 1 283 ? -14.952 15.569 10.898 1.00 94.88 283 SER A O 1
ATOM 2238 N N . VAL A 1 284 ? -14.467 16.638 8.993 1.00 93.94 284 VAL A N 1
ATOM 2239 C CA . VAL A 1 284 ? -13.130 17.073 9.436 1.00 93.94 284 VAL A CA 1
ATOM 2240 C C . VAL A 1 284 ? -13.215 17.922 10.711 1.00 93.94 284 VAL A C 1
ATOM 2242 O O . VAL A 1 284 ? -12.425 17.711 11.628 1.00 93.94 284 VAL A O 1
ATOM 2245 N N . ALA A 1 285 ? -14.208 18.813 10.808 1.00 93.75 285 ALA A N 1
ATOM 2246 C CA . ALA A 1 285 ? -14.421 19.649 11.987 1.00 93.75 285 ALA A CA 1
ATOM 2247 C C . ALA A 1 285 ? -14.811 18.829 13.229 1.00 93.75 285 ALA A C 1
ATOM 2249 O O . ALA A 1 285 ? -14.316 19.103 14.318 1.00 93.75 285 ALA A O 1
ATOM 2250 N N . GLN A 1 286 ? -15.651 17.800 13.076 1.00 92.69 286 GLN A N 1
ATOM 2251 C CA . GLN A 1 286 ? -16.007 16.899 14.180 1.00 92.69 286 GLN A CA 1
ATOM 2252 C C . GLN A 1 286 ? -14.805 16.082 14.657 1.00 92.69 286 GLN A C 1
ATOM 2254 O O . GLN A 1 286 ? -14.574 15.981 15.857 1.00 92.69 286 GLN A O 1
ATOM 2259 N N . ARG A 1 287 ? -13.991 15.556 13.732 1.00 92.50 287 ARG A N 1
ATOM 2260 C CA . ARG A 1 287 ? -12.758 14.839 14.093 1.00 92.50 287 ARG A CA 1
ATOM 2261 C C . ARG A 1 287 ? -11.754 15.738 14.808 1.00 92.50 287 ARG A C 1
ATOM 2263 O O . ARG A 1 287 ? -11.108 15.280 15.735 1.00 92.50 287 ARG A O 1
ATOM 2270 N N . ALA A 1 288 ? -11.643 17.009 14.426 1.00 92.44 288 ALA A N 1
ATOM 2271 C CA . ALA A 1 288 ? -10.745 17.953 15.095 1.00 92.44 288 ALA A CA 1
ATOM 2272 C C . ALA A 1 288 ? -11.172 18.279 16.539 1.00 92.44 288 ALA A C 1
ATOM 2274 O O . ALA A 1 288 ? -10.330 18.627 17.359 1.00 92.44 288 ALA A O 1
ATOM 2275 N N . ARG A 1 289 ? -12.468 18.154 16.855 1.00 91.56 289 ARG A N 1
ATOM 2276 C CA . ARG A 1 289 ? -13.015 18.366 18.205 1.00 91.56 289 ARG A CA 1
ATOM 2277 C C . ARG A 1 289 ? -12.912 17.135 19.107 1.00 91.56 289 ARG A C 1
ATOM 2279 O O . ARG A 1 289 ? -13.243 17.236 20.286 1.00 91.56 289 ARG A O 1
ATOM 2286 N N . GLN A 1 290 ? -12.497 15.983 18.574 1.00 91.69 290 GLN A N 1
ATOM 2287 C CA . GLN A 1 290 ? -12.363 14.767 19.371 1.00 91.69 290 GLN A CA 1
ATOM 2288 C C . GLN A 1 290 ? -11.337 14.973 20.492 1.00 91.69 290 GLN A C 1
ATOM 2290 O O . GLN A 1 290 ? -10.331 15.663 20.314 1.00 91.69 290 GLN A O 1
ATOM 2295 N N . ARG A 1 291 ? -11.577 14.354 21.651 1.00 89.88 291 ARG A N 1
ATOM 2296 C CA . ARG A 1 291 ? -10.626 14.419 22.768 1.00 89.88 291 ARG A CA 1
ATOM 2297 C C . ARG A 1 291 ? -9.293 13.787 22.371 1.00 89.88 291 ARG A C 1
ATOM 2299 O O . ARG A 1 291 ? -9.268 12.774 21.670 1.00 89.88 291 ARG A O 1
ATOM 2306 N N . ALA A 1 292 ? -8.201 14.382 22.843 1.00 91.62 292 ALA A N 1
ATOM 2307 C CA . ALA A 1 292 ? -6.871 13.824 22.651 1.00 91.62 292 ALA A CA 1
ATOM 2308 C C . ALA A 1 292 ? -6.752 12.451 23.347 1.00 91.62 292 ALA A C 1
ATOM 2310 O O . ALA A 1 292 ? -7.407 12.233 24.371 1.00 91.62 292 ALA A O 1
ATOM 2311 N N . PRO A 1 293 ? -5.937 11.523 22.815 1.00 90.19 293 PRO A N 1
ATOM 2312 C CA . PRO A 1 293 ? -5.625 10.273 23.500 1.00 90.19 293 PRO A CA 1
ATOM 2313 C C . PRO A 1 293 ? -4.983 10.545 24.867 1.00 90.19 293 PRO A C 1
ATOM 2315 O O . PRO A 1 293 ? -3.998 11.272 24.952 1.00 90.19 293 PRO A O 1
ATOM 2318 N N . GLU A 1 294 ? -5.549 9.968 25.928 1.00 89.62 294 GLU A N 1
ATOM 2319 C CA . GLU A 1 294 ? -5.081 10.157 27.314 1.00 89.62 294 GLU A CA 1
ATOM 2320 C C . GLU A 1 294 ? -4.110 9.042 27.758 1.00 89.62 294 GLU A C 1
ATOM 2322 O O . GLU A 1 294 ? -3.295 9.247 28.652 1.00 89.62 294 GLU A O 1
ATOM 2327 N N . ALA A 1 295 ? -4.179 7.862 27.130 1.00 90.75 295 ALA A N 1
ATOM 2328 C CA . ALA A 1 295 ? -3.348 6.709 27.470 1.00 90.75 295 ALA A CA 1
ATOM 2329 C C . ALA A 1 295 ? -2.071 6.663 26.619 1.00 90.75 295 ALA A C 1
ATOM 2331 O O . ALA A 1 295 ? -2.130 6.779 25.392 1.00 90.75 295 ALA A O 1
ATOM 2332 N N . ILE A 1 296 ? -0.932 6.435 27.275 1.00 93.50 296 ILE A N 1
ATOM 2333 C CA . ILE A 1 296 ? 0.382 6.255 26.648 1.00 93.50 296 ILE A CA 1
ATOM 2334 C C . ILE A 1 296 ? 0.905 4.836 26.907 1.00 93.50 296 ILE A C 1
ATOM 2336 O O . ILE A 1 296 ? 0.577 4.249 27.941 1.00 93.50 296 ILE A O 1
ATOM 2340 N N . PRO A 1 297 ? 1.696 4.256 25.987 1.00 93.88 297 PRO A N 1
ATOM 2341 C CA . PRO A 1 297 ? 2.350 2.979 26.241 1.00 93.88 297 PRO A CA 1
ATOM 2342 C C . PRO A 1 297 ? 3.358 3.108 27.392 1.00 93.88 297 PRO A C 1
ATOM 2344 O O . PRO A 1 297 ? 4.015 4.140 27.543 1.00 93.88 297 PRO A O 1
ATOM 2347 N N . LEU A 1 298 ? 3.486 2.048 28.191 1.00 94.50 298 LEU A N 1
ATOM 2348 C CA . LEU A 1 298 ? 4.491 1.964 29.245 1.00 94.50 298 LEU A CA 1
ATOM 2349 C C . LEU A 1 298 ? 5.831 1.541 28.639 1.00 94.50 298 LEU A C 1
ATOM 2351 O O . LEU A 1 298 ? 5.977 0.402 28.203 1.00 94.50 298 LEU A O 1
ATOM 2355 N N . ASN A 1 299 ? 6.806 2.446 28.667 1.00 94.75 299 ASN A N 1
ATOM 2356 C CA . ASN A 1 299 ? 8.197 2.144 28.346 1.00 94.75 299 ASN A CA 1
ATOM 2357 C C . ASN A 1 299 ? 8.998 2.166 29.647 1.00 94.75 299 ASN A C 1
ATOM 2359 O O . ASN A 1 299 ? 9.113 3.216 30.277 1.00 94.75 299 ASN A O 1
ATOM 2363 N N . LEU A 1 300 ? 9.513 1.008 30.058 1.00 95.69 300 LEU A N 1
ATOM 2364 C CA . LEU A 1 300 ? 10.381 0.910 31.229 1.00 95.69 300 LEU A CA 1
ATOM 2365 C C . LEU A 1 300 ? 11.766 1.473 30.900 1.00 95.69 300 LEU A C 1
ATOM 2367 O O . LEU A 1 300 ? 12.266 1.294 29.788 1.00 95.69 300 LEU A O 1
ATOM 2371 N N . GLU A 1 301 ? 12.374 2.149 31.871 1.00 95.81 301 GLU A N 1
ATOM 2372 C CA . GLU A 1 301 ? 13.748 2.626 31.749 1.00 95.81 301 GLU A CA 1
ATOM 2373 C C . GLU A 1 301 ? 14.710 1.426 31.784 1.00 95.81 301 GLU A C 1
ATOM 2375 O O . GLU A 1 301 ? 14.615 0.605 32.700 1.00 95.81 301 GLU A O 1
ATOM 2380 N N . PRO A 1 302 ? 15.590 1.265 30.780 1.00 94.38 302 PRO A N 1
ATOM 2381 C CA . PRO A 1 302 ? 16.505 0.137 30.740 1.00 94.38 302 PRO A CA 1
ATOM 2382 C C . PRO A 1 302 ? 17.757 0.398 31.582 1.00 94.38 302 PRO A C 1
ATOM 2384 O O . PRO A 1 302 ? 18.393 1.450 31.465 1.00 94.38 302 PRO A O 1
ATOM 2387 N N . ASP A 1 303 ? 18.194 -0.619 32.323 1.00 92.12 303 ASP A N 1
ATOM 2388 C CA . ASP A 1 303 ? 19.505 -0.617 32.970 1.00 92.12 303 ASP A CA 1
ATOM 2389 C C . ASP A 1 303 ? 20.607 -0.729 31.911 1.00 92.12 303 ASP A C 1
ATOM 2391 O O . ASP A 1 303 ? 20.884 -1.793 31.349 1.00 92.12 303 ASP A O 1
ATOM 2395 N N . SER A 1 304 ? 21.229 0.408 31.608 1.00 93.44 304 SER A N 1
ATOM 2396 C CA . SER A 1 304 ? 22.232 0.526 30.550 1.00 93.44 304 SER A CA 1
ATOM 2397 C C . SER A 1 304 ? 23.569 -0.061 31.003 1.00 93.44 304 SER A C 1
ATOM 2399 O O . SER A 1 304 ? 24.415 0.633 31.563 1.00 93.44 304 SER A O 1
ATOM 2401 N N . SER A 1 305 ? 23.766 -1.354 30.758 1.00 92.06 305 SER A N 1
ATOM 2402 C CA . SER A 1 305 ? 25.009 -2.067 31.059 1.00 92.06 305 SER A CA 1
ATOM 2403 C C . SER A 1 305 ? 25.268 -3.198 30.058 1.00 92.06 305 SER A C 1
ATOM 2405 O O . SER A 1 305 ? 24.386 -3.586 29.289 1.00 92.06 305 SER A O 1
ATOM 2407 N N . LEU A 1 306 ? 26.500 -3.713 30.034 1.00 93.00 306 LEU A N 1
ATOM 2408 C CA . LEU A 1 306 ? 26.821 -4.932 29.296 1.00 93.00 306 LEU A CA 1
ATOM 2409 C C . LEU A 1 306 ? 26.514 -6.140 30.186 1.00 93.00 306 LEU A C 1
ATOM 2411 O O . LEU A 1 306 ? 27.228 -6.393 31.152 1.00 93.00 306 LEU A O 1
ATOM 2415 N N . PHE A 1 307 ? 25.484 -6.904 29.836 1.00 91.31 307 PHE A N 1
ATOM 2416 C CA . PHE A 1 307 ? 25.122 -8.127 30.550 1.00 91.31 307 PHE A CA 1
ATOM 2417 C C . PHE A 1 307 ? 26.057 -9.277 30.146 1.00 91.31 307 PHE A C 1
ATOM 2419 O O . PHE A 1 307 ? 25.875 -9.894 29.097 1.00 91.31 307 PHE A O 1
ATOM 2426 N N . VAL A 1 308 ? 27.082 -9.540 30.963 1.00 93.75 308 VAL A N 1
ATOM 2427 C CA . VAL A 1 308 ? 28.055 -10.640 30.771 1.00 93.75 308 VAL A CA 1
ATOM 2428 C C . VAL A 1 308 ? 27.767 -11.867 31.641 1.00 93.75 308 VAL A C 1
ATOM 2430 O O . VAL A 1 308 ? 28.236 -12.957 31.324 1.00 93.75 308 VAL A O 1
ATOM 2433 N N . ASP A 1 309 ? 26.967 -11.711 32.697 1.00 89.69 309 ASP A N 1
ATOM 2434 C CA . ASP A 1 309 ? 26.799 -12.716 33.757 1.00 89.69 309 ASP A CA 1
ATOM 2435 C C . ASP A 1 309 ? 25.846 -13.874 33.397 1.00 89.69 309 ASP A C 1
ATOM 2437 O O . ASP A 1 309 ? 25.690 -14.819 34.171 1.00 89.69 309 ASP A O 1
ATOM 2441 N N . GLY A 1 310 ? 25.200 -13.840 32.225 1.00 90.75 310 GLY A N 1
ATOM 2442 C CA . GLY A 1 310 ? 24.312 -14.913 31.777 1.00 90.75 310 GLY A CA 1
ATOM 2443 C C . GLY A 1 310 ? 23.430 -14.557 30.574 1.00 90.75 310 GLY A C 1
ATOM 2444 O O . GLY A 1 310 ? 23.444 -13.421 30.099 1.00 90.75 310 GLY A O 1
ATOM 2445 N N . PRO A 1 311 ? 22.660 -15.530 30.050 1.00 93.31 311 PRO A N 1
ATOM 2446 C CA . PRO A 1 311 ? 21.738 -15.301 28.942 1.00 93.31 311 PRO A CA 1
ATOM 2447 C C . PRO A 1 311 ? 20.550 -14.425 29.367 1.00 93.31 311 PRO A C 1
ATOM 2449 O O . PRO A 1 311 ? 19.971 -14.619 30.434 1.00 93.31 311 PRO A O 1
ATOM 2452 N N . VAL A 1 312 ? 20.136 -13.507 28.491 1.00 92.81 312 VAL A N 1
ATOM 2453 C CA . VAL A 1 312 ? 18.962 -12.644 28.698 1.00 92.81 312 VAL A CA 1
ATOM 2454 C C . VAL A 1 312 ? 17.758 -13.239 27.969 1.00 92.81 312 VAL A C 1
ATOM 2456 O O . VAL A 1 312 ? 17.761 -13.360 26.744 1.00 92.81 312 VAL A O 1
ATOM 2459 N N . ALA A 1 313 ? 16.721 -13.613 28.719 1.00 95.56 313 ALA A N 1
ATOM 2460 C CA . ALA A 1 313 ? 15.460 -14.071 28.145 1.00 95.56 313 ALA A CA 1
ATOM 2461 C C . ALA A 1 313 ? 14.624 -12.874 27.665 1.00 95.56 313 ALA A C 1
ATOM 2463 O O . ALA A 1 313 ? 14.353 -11.954 28.433 1.00 95.56 313 ALA A O 1
ATOM 2464 N N . VAL A 1 314 ? 14.189 -12.905 26.402 1.00 96.19 314 VAL A N 1
ATOM 2465 C CA . VAL A 1 314 ? 13.316 -11.882 25.809 1.00 96.19 314 VAL A CA 1
ATOM 2466 C C . VAL A 1 314 ? 11.917 -12.465 25.658 1.00 96.19 314 VAL A C 1
ATOM 2468 O O . VAL A 1 314 ? 11.729 -13.460 24.957 1.00 96.19 314 VAL A O 1
ATOM 2471 N N . LEU A 1 315 ? 10.943 -11.855 26.332 1.00 97.12 315 LEU A N 1
ATOM 2472 C CA . LEU A 1 315 ? 9.539 -12.256 26.298 1.00 97.12 315 LEU A CA 1
ATOM 2473 C C . LEU A 1 315 ? 8.734 -11.200 25.540 1.00 97.12 315 LEU A C 1
ATOM 2475 O O . LEU A 1 315 ? 8.858 -10.012 25.830 1.00 97.12 315 LEU A O 1
ATOM 2479 N N . ASP A 1 316 ? 7.903 -11.635 24.596 1.00 97.06 316 ASP A N 1
ATOM 2480 C CA . ASP A 1 316 ? 7.043 -10.756 23.801 1.00 97.06 316 ASP A CA 1
ATOM 2481 C C . ASP A 1 316 ? 5.636 -11.355 23.654 1.00 97.06 316 ASP A C 1
ATOM 2483 O O . ASP A 1 316 ? 5.455 -12.578 23.636 1.00 97.06 316 ASP A O 1
ATOM 2487 N N . PHE A 1 317 ? 4.627 -10.491 23.552 1.00 96.38 317 PHE A N 1
ATOM 2488 C CA . PHE A 1 317 ? 3.242 -10.891 23.331 1.00 96.38 317 PHE A CA 1
ATOM 2489 C C . PHE A 1 317 ? 2.963 -11.065 21.839 1.00 96.38 317 PHE A C 1
ATOM 2491 O O . PHE A 1 317 ? 3.150 -10.157 21.030 1.00 96.38 317 PHE A O 1
ATOM 2498 N N . GLN A 1 318 ? 2.385 -12.204 21.464 1.00 96.06 318 GLN A N 1
ATOM 2499 C CA . GLN A 1 318 ? 1.927 -12.424 20.095 1.00 96.06 318 GLN A CA 1
ATOM 2500 C C . GLN A 1 318 ? 0.650 -11.611 19.836 1.00 96.06 318 GLN A C 1
ATOM 2502 O O . GLN A 1 318 ? -0.422 -11.930 20.348 1.00 96.06 318 GLN A O 1
ATOM 2507 N N . SER A 1 319 ? 0.753 -10.561 19.017 1.00 96.50 319 SER A N 1
ATOM 2508 C CA . SER A 1 319 ? -0.377 -9.695 18.640 1.00 96.50 319 SER A CA 1
ATOM 2509 C C . SER A 1 319 ? -1.103 -9.058 19.837 1.00 96.50 319 SER A C 1
ATOM 2511 O O . SER A 1 319 ? -2.316 -9.207 19.979 1.00 96.50 319 SER A O 1
ATOM 2513 N N . LEU A 1 320 ? -0.376 -8.315 20.682 1.00 95.62 320 LEU A N 1
ATOM 2514 C CA . LEU A 1 320 ? -0.901 -7.701 21.912 1.00 95.62 320 LEU A CA 1
ATOM 2515 C C . LEU A 1 320 ? -2.258 -6.987 21.730 1.00 95.62 320 LEU A C 1
ATOM 2517 O O . LEU A 1 320 ? -3.242 -7.372 22.358 1.00 95.62 320 LEU A O 1
ATOM 2521 N N . TYR A 1 321 ? -2.341 -5.966 20.866 1.00 96.06 321 TYR A N 1
ATOM 2522 C CA . TYR A 1 321 ? -3.573 -5.175 20.730 1.00 96.06 321 TYR A CA 1
ATOM 2523 C C . TYR A 1 321 ? -4.759 -5.954 20.143 1.00 96.06 321 TYR A C 1
ATOM 2525 O O . TYR A 1 321 ? -5.836 -5.876 20.734 1.00 96.06 321 TYR A O 1
ATOM 2533 N N . PRO A 1 322 ? -4.617 -6.729 19.048 1.00 97.38 322 PRO A N 1
ATOM 2534 C CA . PRO A 1 322 ? -5.703 -7.587 18.577 1.00 97.38 322 PRO A CA 1
ATOM 2535 C C . PRO A 1 322 ? -6.228 -8.545 19.653 1.00 97.38 322 PRO A C 1
ATOM 2537 O O . PRO A 1 322 ? -7.439 -8.659 19.828 1.00 97.38 322 PRO A O 1
ATOM 2540 N N . SER A 1 323 ? -5.333 -9.178 20.416 1.00 97.25 323 SER A N 1
ATOM 2541 C CA . SER A 1 323 ? -5.712 -10.115 21.478 1.00 97.25 323 SER A CA 1
ATOM 2542 C C . SER A 1 323 ? -6.497 -9.430 22.600 1.00 97.25 323 SER A C 1
ATOM 2544 O O . SER A 1 323 ? -7.523 -9.951 23.027 1.00 97.25 323 SER A O 1
ATOM 2546 N N . VAL A 1 324 ? -6.083 -8.230 23.026 1.00 97.19 324 VAL A N 1
ATOM 2547 C CA . VAL A 1 324 ? -6.818 -7.423 24.020 1.00 97.19 324 VAL A CA 1
ATOM 2548 C C . VAL A 1 324 ? -8.202 -7.025 23.498 1.00 97.19 324 VAL A C 1
ATOM 2550 O O . VAL A 1 324 ? -9.189 -7.161 24.217 1.00 97.19 324 VAL A O 1
ATOM 2553 N N . ILE A 1 325 ? -8.295 -6.576 22.242 1.00 97.38 325 ILE A N 1
ATOM 2554 C CA . ILE A 1 325 ? -9.569 -6.181 21.622 1.00 97.38 325 ILE A CA 1
ATOM 2555 C C . ILE A 1 325 ? -10.572 -7.342 21.635 1.00 97.38 325 ILE A C 1
ATOM 2557 O O . ILE A 1 325 ? -11.740 -7.136 21.962 1.00 97.38 325 ILE A O 1
ATOM 2561 N N . ILE A 1 326 ? -10.113 -8.557 21.319 1.00 97.31 326 ILE A N 1
ATOM 2562 C CA . ILE A 1 326 ? -10.947 -9.764 21.302 1.00 97.31 326 ILE A CA 1
ATOM 2563 C C . ILE A 1 326 ? -11.319 -10.190 22.727 1.00 97.31 326 ILE A C 1
ATOM 2565 O O . ILE A 1 326 ? -12.496 -10.401 23.010 1.00 97.31 326 ILE A O 1
ATOM 2569 N N . ALA A 1 327 ? -10.338 -10.292 23.630 1.00 97.69 327 ALA A N 1
ATOM 2570 C CA . ALA A 1 327 ? -10.542 -10.800 24.987 1.00 97.69 327 ALA A CA 1
ATOM 2571 C C . ALA A 1 327 ? -11.489 -9.920 25.818 1.00 97.69 327 ALA A C 1
ATOM 2573 O O . ALA A 1 327 ? -12.307 -10.440 26.573 1.00 97.69 327 ALA A O 1
ATOM 2574 N N . TYR A 1 328 ? -11.402 -8.597 25.654 1.00 97.44 328 TYR A N 1
ATOM 2575 C CA . TYR A 1 328 ? -12.211 -7.628 26.399 1.00 97.44 328 TYR A CA 1
ATOM 2576 C C . TYR A 1 328 ? -13.369 -7.039 25.580 1.00 97.44 328 TYR A C 1
ATOM 2578 O O . TYR A 1 328 ? -14.009 -6.085 26.019 1.00 97.44 328 TYR A O 1
ATOM 2586 N N . ASN A 1 329 ? -13.663 -7.613 24.408 1.00 97.38 329 ASN A N 1
ATOM 2587 C CA . ASN A 1 329 ? -14.791 -7.238 23.551 1.00 97.38 329 ASN A CA 1
ATOM 2588 C C . ASN A 1 329 ? -14.851 -5.729 23.223 1.00 97.38 329 ASN A C 1
ATOM 2590 O O . ASN A 1 329 ? -15.902 -5.081 23.303 1.00 97.38 329 ASN A O 1
ATOM 2594 N N . TYR A 1 330 ? -13.704 -5.149 22.862 1.00 96.56 330 TYR A N 1
ATOM 2595 C CA . TYR A 1 330 ? -13.615 -3.741 22.480 1.00 96.56 330 TYR A CA 1
ATOM 2596 C C . TYR A 1 330 ? -14.133 -3.536 21.057 1.00 96.56 330 TYR A C 1
ATOM 2598 O O . TYR A 1 330 ? -13.508 -3.934 20.078 1.00 96.56 330 TYR A O 1
ATOM 2606 N N . CYS A 1 331 ? -15.278 -2.874 20.927 1.00 94.88 331 CYS A N 1
ATOM 2607 C CA . CYS A 1 331 ? -15.878 -2.558 19.640 1.00 94.88 331 CYS A CA 1
ATOM 2608 C C . CYS A 1 331 ? -16.667 -1.245 19.718 1.00 94.88 331 CYS A C 1
ATOM 2610 O O . CYS A 1 331 ? -17.162 -0.851 20.773 1.00 94.88 331 CYS A O 1
ATOM 2612 N N . TYR A 1 332 ? -16.862 -0.588 18.573 1.00 93.81 332 TYR A N 1
ATOM 2613 C CA . TYR A 1 332 ? -17.782 0.549 18.461 1.00 93.81 332 TYR A CA 1
ATOM 2614 C C . TYR A 1 332 ? -19.232 0.179 18.810 1.00 93.81 332 TYR A C 1
ATOM 2616 O O . TYR A 1 332 ? -20.000 1.048 19.200 1.00 93.81 332 TYR A O 1
ATOM 2624 N N . SER A 1 333 ? -19.615 -1.094 18.673 1.00 93.06 333 SER A N 1
ATOM 2625 C CA . SER A 1 333 ? -20.964 -1.576 18.994 1.00 93.06 333 SER A CA 1
ATOM 2626 C C . SER A 1 333 ? -21.163 -1.933 20.468 1.00 93.06 333 SER A C 1
ATOM 2628 O O . SER A 1 333 ? -22.293 -2.174 20.874 1.00 93.06 333 SER A O 1
ATOM 2630 N N . THR A 1 334 ? -20.089 -2.022 21.258 1.00 93.38 334 THR A N 1
ATOM 2631 C CA . THR A 1 334 ? -20.138 -2.439 22.672 1.00 93.38 334 THR A CA 1
ATOM 2632 C C . THR A 1 334 ? -19.876 -1.286 23.637 1.00 93.38 334 THR A C 1
ATOM 2634 O O . THR A 1 334 ? -20.088 -1.422 24.839 1.00 93.38 334 THR A O 1
ATOM 2637 N N . VAL A 1 335 ? -19.437 -0.131 23.129 1.00 91.44 335 VAL A N 1
ATOM 2638 C CA . VAL A 1 335 ? -19.140 1.046 23.946 1.00 91.44 335 VAL A CA 1
ATOM 2639 C C . VAL A 1 335 ? -20.419 1.787 24.350 1.00 91.44 335 VAL A C 1
ATOM 2641 O O . VAL A 1 335 ? -21.194 2.225 23.506 1.00 91.44 335 VAL A O 1
ATOM 2644 N N . LEU A 1 336 ? -20.613 1.969 25.660 1.00 88.94 336 LEU A N 1
ATOM 2645 C CA . LEU A 1 336 ? -21.737 2.735 26.216 1.00 88.94 336 LEU A CA 1
ATOM 2646 C C . LEU A 1 336 ? -21.373 4.188 26.526 1.00 88.94 336 LEU A C 1
ATOM 2648 O O . LEU A 1 336 ? -22.191 5.076 26.337 1.00 88.94 336 LEU A O 1
ATOM 2652 N N . GLY A 1 337 ? -20.152 4.456 26.990 1.00 88.12 337 GLY A N 1
ATOM 2653 C CA . GLY A 1 337 ? -19.718 5.802 27.365 1.00 88.12 337 GLY A CA 1
ATOM 2654 C C . GLY A 1 337 ? -18.680 5.791 28.483 1.00 88.12 337 GLY A C 1
ATOM 2655 O O . GLY A 1 337 ? -18.322 4.739 29.010 1.00 88.12 337 GLY A O 1
ATOM 2656 N N . ARG A 1 338 ? -18.178 6.973 28.859 1.00 87.38 338 ARG A N 1
ATOM 2657 C CA . ARG A 1 338 ? -17.309 7.119 30.039 1.00 87.38 338 ARG A CA 1
ATOM 2658 C C . ARG A 1 338 ? -18.157 7.016 31.309 1.00 87.38 338 ARG A C 1
ATOM 2660 O O . ARG A 1 338 ? -19.216 7.635 31.376 1.00 87.38 338 ARG A O 1
ATOM 2667 N N . LEU A 1 339 ? -17.656 6.338 32.343 1.00 87.31 339 LEU A N 1
ATOM 2668 C CA . LEU A 1 339 ? -18.352 6.205 33.636 1.00 87.31 339 LEU A CA 1
ATOM 2669 C C . LEU A 1 339 ? -18.754 7.566 34.236 1.00 87.31 339 LEU A C 1
ATOM 2671 O O . LEU A 1 339 ? -19.859 7.720 34.744 1.00 87.31 339 LEU A O 1
ATOM 2675 N N . THR A 1 340 ? -17.907 8.588 34.088 1.00 86.00 340 THR A N 1
ATOM 2676 C CA . THR A 1 340 ? -18.191 9.961 34.547 1.00 86.00 340 THR A CA 1
ATOM 2677 C C . THR A 1 340 ? -19.340 10.642 33.802 1.00 86.00 340 THR A C 1
ATOM 2679 O O . THR A 1 340 ? -19.991 11.524 34.357 1.00 86.00 340 THR A O 1
ATOM 2682 N N . SER A 1 341 ? -19.588 10.260 32.548 1.00 82.69 341 SER A N 1
ATOM 2683 C CA . SER A 1 341 ? -20.719 10.745 31.754 1.00 82.69 341 SER A CA 1
ATOM 2684 C C . SER A 1 341 ? -22.002 9.995 32.106 1.00 82.69 341 SER A C 1
ATOM 2686 O O . SER A 1 341 ? -23.048 10.624 32.222 1.00 82.69 341 SER A O 1
ATOM 2688 N N . LEU A 1 342 ? -21.905 8.683 32.335 1.00 81.31 342 LEU A N 1
ATOM 2689 C CA . LEU A 1 342 ? -23.037 7.820 32.687 1.00 81.31 342 LEU A CA 1
ATOM 2690 C C . LEU A 1 342 ? -23.563 8.092 34.108 1.00 81.31 342 LEU A C 1
ATOM 2692 O O . LEU A 1 342 ? -24.764 8.025 34.341 1.00 81.31 342 LEU A O 1
ATOM 2696 N N . GLY A 1 343 ? -22.696 8.494 35.043 1.00 74.44 343 GLY A N 1
ATOM 2697 C CA . GLY A 1 343 ? -23.093 8.859 36.410 1.00 74.44 343 GLY A CA 1
ATOM 2698 C C . GLY A 1 343 ? -23.924 10.146 36.533 1.00 74.44 343 GLY A C 1
ATOM 2699 O O . GLY A 1 343 ? -24.420 10.441 37.614 1.00 74.44 343 GLY A O 1
ATOM 2700 N N . ARG A 1 344 ? -24.099 10.926 35.453 1.00 70.75 344 ARG A N 1
ATOM 2701 C CA . ARG A 1 344 ? -24.912 12.162 35.446 1.00 70.75 344 ARG A CA 1
ATOM 2702 C C . ARG A 1 344 ? -26.414 11.915 35.248 1.00 70.75 344 ARG A C 1
ATOM 2704 O O . ARG A 1 344 ? -27.161 12.882 35.120 1.00 70.75 344 ARG A O 1
ATOM 2711 N N . GLY A 1 345 ? -26.845 10.656 35.216 1.00 65.19 345 GLY A N 1
ATOM 2712 C CA . GLY A 1 345 ? -28.239 10.260 35.019 1.00 65.19 345 GLY A CA 1
ATOM 2713 C C . GLY A 1 345 ? -28.603 10.001 33.555 1.00 65.19 345 GLY A C 1
ATOM 2714 O O . GLY A 1 345 ? -27.985 10.534 32.627 1.00 65.19 345 GLY A O 1
ATOM 2715 N N . GLU A 1 346 ? -29.608 9.148 33.369 1.00 66.81 346 GLU A N 1
ATOM 2716 C CA . GLU A 1 346 ? -30.126 8.707 32.071 1.00 66.81 346 GLU A CA 1
ATOM 2717 C C . GLU A 1 346 ? -30.778 9.874 31.300 1.00 66.81 346 GLU A C 1
ATOM 2719 O O . GLU A 1 346 ? -31.322 10.803 31.895 1.00 66.81 346 GLU A O 1
ATOM 2724 N N . GLY A 1 347 ? -30.704 9.859 29.963 1.00 68.62 347 GLY A N 1
ATOM 2725 C CA . GLY A 1 347 ? -31.283 10.910 29.108 1.00 68.62 347 GLY A CA 1
ATOM 2726 C C . GLY A 1 347 ? -30.392 12.130 28.825 1.00 68.62 347 GLY A C 1
ATOM 2727 O O . GLY A 1 347 ? -30.733 12.940 27.964 1.00 68.62 347 GLY A O 1
ATOM 2728 N N . ASN A 1 348 ? -29.224 12.246 29.464 1.00 80.19 348 ASN A N 1
ATOM 2729 C CA . ASN A 1 348 ? -28.257 13.300 29.152 1.00 80.19 348 ASN A CA 1
ATOM 2730 C C . ASN A 1 348 ? -27.381 12.934 27.944 1.00 80.19 348 ASN A C 1
ATOM 2732 O O . ASN A 1 348 ? -26.791 11.853 27.883 1.00 80.19 348 ASN A O 1
ATOM 2736 N N . SER A 1 349 ? -27.248 13.862 26.992 1.00 86.31 349 SER A N 1
ATOM 2737 C CA . SER A 1 349 ? -26.322 13.709 25.868 1.00 86.31 349 SER A CA 1
ATOM 2738 C C . SER A 1 349 ? -24.872 13.919 26.310 1.00 86.31 349 SER A C 1
ATOM 2740 O O . SER A 1 349 ? -24.571 14.883 27.018 1.00 86.31 349 SER A O 1
ATOM 2742 N N . PHE A 1 350 ? -23.959 13.074 25.844 1.00 89.19 350 PHE A N 1
ATOM 2743 C CA . PHE A 1 350 ? -22.520 13.195 26.070 1.00 89.19 350 PHE A CA 1
ATOM 2744 C C . PHE A 1 350 ? -21.732 12.910 24.792 1.00 89.19 350 PHE A C 1
ATOM 2746 O O . PHE A 1 350 ? -22.186 12.197 23.899 1.00 89.19 350 PHE A O 1
ATOM 2753 N N . ASP A 1 351 ? -20.514 13.440 24.721 1.00 89.19 351 ASP A N 1
ATOM 2754 C CA . ASP A 1 351 ? -19.632 13.212 23.580 1.00 89.19 351 ASP A CA 1
ATOM 2755 C C . ASP A 1 351 ? -18.806 11.937 23.763 1.00 89.19 351 ASP A C 1
ATOM 2757 O O . ASP A 1 351 ? -18.138 11.742 24.785 1.00 89.19 351 ASP A O 1
ATOM 2761 N N . LEU A 1 352 ? -18.807 11.090 22.735 1.00 90.06 352 LEU A N 1
ATOM 2762 C CA . LEU A 1 352 ? -17.973 9.901 22.635 1.00 90.06 352 LEU A CA 1
ATOM 2763 C C . LEU A 1 352 ? -17.216 9.938 21.304 1.00 90.06 352 LEU A C 1
ATOM 2765 O O . LEU A 1 352 ? -17.782 9.817 20.218 1.00 90.06 352 LEU A O 1
ATOM 2769 N N . GLY A 1 353 ? -15.901 10.136 21.387 1.00 89.75 353 GLY A N 1
ATOM 2770 C CA . GLY A 1 353 ? -15.069 10.331 20.202 1.00 89.75 353 GLY A CA 1
ATOM 2771 C C . GLY A 1 353 ? -15.427 11.629 19.477 1.00 89.75 353 GLY A C 1
ATOM 2772 O O . GLY A 1 353 ? -15.147 12.713 19.983 1.00 89.75 353 GLY A O 1
ATOM 2773 N N . CYS A 1 354 ? -16.017 11.510 18.287 1.00 91.19 354 CYS A N 1
ATOM 2774 C CA . CYS A 1 354 ? -16.395 12.638 17.426 1.00 91.19 354 CYS A CA 1
ATOM 2775 C C . CYS A 1 354 ? -17.915 12.810 17.258 1.00 91.19 354 CYS A C 1
ATOM 2777 O O . CYS A 1 354 ? -18.351 13.640 16.457 1.00 91.19 354 CYS A O 1
ATOM 2779 N N . LEU A 1 355 ? -18.710 12.022 17.986 1.00 91.06 355 LEU A N 1
ATOM 2780 C CA . LEU A 1 355 ? -20.168 12.006 17.921 1.00 91.06 355 LEU A CA 1
ATOM 2781 C C . LEU A 1 355 ? -20.760 12.248 19.310 1.00 91.06 355 LEU A C 1
ATOM 2783 O O . LEU A 1 355 ? -20.127 11.961 20.328 1.00 91.06 355 LEU A O 1
ATOM 2787 N N . SER A 1 356 ? -21.994 12.740 19.334 1.00 90.19 356 SER A N 1
ATOM 2788 C CA . SER A 1 356 ? -22.773 12.890 20.560 1.00 90.19 356 SER A CA 1
ATOM 2789 C C . SER A 1 356 ? -23.750 11.722 20.682 1.00 90.19 356 SER A C 1
ATOM 2791 O O . SER A 1 356 ? -24.436 11.367 19.723 1.00 90.19 356 SER A O 1
ATOM 2793 N N . HIS A 1 357 ? -23.788 11.119 21.861 1.00 89.62 357 HIS A N 1
ATOM 2794 C CA . HIS A 1 357 ? -24.572 9.937 22.193 1.00 89.62 357 HIS A CA 1
ATOM 2795 C C . HIS A 1 357 ? -25.427 10.208 23.430 1.00 89.62 357 HIS A C 1
ATOM 2797 O O . HIS A 1 357 ? -25.158 11.132 24.194 1.00 89.62 357 HIS A O 1
ATOM 2803 N N . TRP A 1 358 ? -26.461 9.402 23.635 1.00 88.50 358 TRP A N 1
ATOM 2804 C CA . TRP A 1 358 ? -27.260 9.397 24.856 1.00 88.50 358 TRP A CA 1
ATOM 2805 C C . TRP A 1 358 ? -27.672 7.956 25.159 1.00 88.50 358 TRP A C 1
ATOM 2807 O O . TRP A 1 358 ? -27.787 7.139 24.241 1.00 88.50 358 TRP A O 1
ATOM 2817 N N . VAL A 1 359 ? -27.857 7.637 26.439 1.00 86.25 359 VAL A N 1
ATOM 2818 C CA . VAL A 1 359 ? -28.265 6.298 26.884 1.00 86.25 359 VAL A CA 1
ATOM 2819 C C . VAL A 1 359 ? -29.734 6.341 27.323 1.00 86.25 359 VAL A C 1
ATOM 2821 O O . VAL A 1 359 ? -30.088 7.223 28.116 1.00 86.25 359 VAL A O 1
ATOM 2824 N N . PRO A 1 360 ? -30.588 5.435 26.804 1.00 84.00 360 PRO A N 1
ATOM 2825 C CA . PRO A 1 360 ? -31.978 5.303 27.229 1.00 84.00 360 PRO A CA 1
ATOM 2826 C C . PRO A 1 360 ? -32.130 4.936 28.701 1.00 84.00 360 PRO A C 1
ATOM 2828 O O . PRO A 1 360 ? -31.245 4.314 29.287 1.00 84.00 360 PRO A O 1
ATOM 2831 N N . ALA A 1 361 ? -33.281 5.294 29.268 1.00 80.19 361 ALA A N 1
ATOM 2832 C CA . ALA A 1 361 ? -33.585 4.974 30.652 1.00 80.19 361 ALA A CA 1
ATOM 2833 C C . ALA A 1 361 ? -33.786 3.463 30.874 1.00 80.19 361 ALA A C 1
ATOM 2835 O O . ALA A 1 361 ? -34.359 2.786 30.017 1.00 80.19 361 ALA A O 1
ATOM 2836 N N . GLY A 1 362 ? -33.330 2.944 32.015 1.00 78.88 362 GLY A N 1
ATOM 2837 C CA . GLY A 1 362 ? -33.421 1.535 32.408 1.00 78.88 362 GLY A CA 1
ATOM 2838 C C . GLY A 1 362 ? -32.336 0.619 31.831 1.00 78.88 362 GLY A C 1
ATOM 2839 O O . GLY A 1 362 ? -32.424 -0.595 31.993 1.00 78.88 362 GLY A O 1
ATOM 2840 N N . VAL A 1 363 ? -31.321 1.162 31.147 1.00 81.81 363 VAL A N 1
ATOM 2841 C CA . VAL A 1 363 ? -30.197 0.363 30.611 1.00 81.81 363 VAL A CA 1
ATOM 2842 C C . VAL A 1 363 ? -29.124 0.134 31.675 1.00 81.81 363 VAL A C 1
ATOM 2844 O O . VAL A 1 363 ? -28.447 -0.894 31.656 1.00 81.81 363 VAL A O 1
ATOM 2847 N N . ILE A 1 364 ? -28.949 1.087 32.593 1.00 80.19 364 ILE A N 1
ATOM 2848 C CA . ILE A 1 364 ? -27.940 1.012 33.648 1.00 80.19 364 ILE A CA 1
ATOM 2849 C C . ILE A 1 364 ? -28.616 1.324 34.980 1.00 80.19 364 ILE A C 1
ATOM 2851 O O . ILE A 1 364 ? -28.889 2.479 35.294 1.00 80.19 364 ILE A O 1
ATOM 2855 N N . GLU A 1 365 ? -28.814 0.303 35.809 1.00 69.94 365 GLU A N 1
ATOM 2856 C CA . GLU A 1 365 ? -29.132 0.520 37.219 1.00 69.94 365 GLU A CA 1
ATOM 2857 C C . GLU A 1 365 ? -27.858 0.962 37.941 1.00 69.94 365 GLU A C 1
ATOM 2859 O O . GLU A 1 365 ? -27.023 0.154 38.355 1.00 69.94 365 GLU A O 1
ATOM 2864 N N . VAL A 1 366 ? -27.663 2.277 38.047 1.00 61.47 366 VAL A N 1
ATOM 2865 C CA . VAL A 1 366 ? -26.539 2.823 38.805 1.00 61.47 366 VAL A CA 1
ATOM 2866 C C . VAL A 1 366 ? -26.847 2.671 40.298 1.00 61.47 366 VAL A C 1
ATOM 2868 O O . VAL A 1 366 ? -27.420 3.561 40.923 1.00 61.47 366 VAL A O 1
ATOM 2871 N N . ASN A 1 367 ? -26.458 1.540 40.889 1.00 52.56 367 ASN A N 1
ATOM 2872 C CA . ASN A 1 367 ? -26.405 1.385 42.343 1.00 52.56 367 ASN A CA 1
ATOM 2873 C C . ASN A 1 367 ? -25.272 2.267 42.901 1.00 52.56 367 ASN A C 1
ATOM 2875 O O . ASN A 1 367 ? -24.150 1.810 43.095 1.00 52.56 367 ASN A O 1
ATOM 2879 N N . LEU A 1 368 ? -25.557 3.550 43.149 1.00 49.66 368 LEU A N 1
ATOM 2880 C CA . LEU A 1 368 ? -24.647 4.528 43.773 1.00 49.66 368 LEU A CA 1
ATOM 2881 C C . LEU A 1 368 ? -24.470 4.300 45.292 1.00 49.66 368 LEU A C 1
ATOM 2883 O O . LEU A 1 368 ? -24.440 5.249 46.073 1.00 49.66 368 LEU A O 1
ATOM 2887 N N . HIS A 1 369 ? -24.346 3.046 45.728 1.00 43.75 369 HIS A N 1
ATOM 2888 C CA . HIS A 1 369 ? -24.060 2.684 47.118 1.00 43.75 369 HIS A CA 1
ATOM 2889 C C . HIS A 1 369 ? -22.777 1.854 47.216 1.00 43.75 369 HIS A C 1
ATOM 2891 O O . HIS A 1 369 ? -22.838 0.668 47.518 1.00 43.75 369 HIS A O 1
ATOM 2897 N N . THR A 1 370 ? -21.626 2.486 46.986 1.00 38.31 370 THR A N 1
ATOM 2898 C CA . THR A 1 370 ? -20.321 2.080 47.545 1.00 38.31 370 THR A CA 1
ATOM 2899 C C . THR A 1 370 ? -19.386 3.268 47.573 1.00 38.31 370 THR A C 1
ATOM 2901 O O . THR A 1 370 ? -19.265 3.911 46.503 1.00 38.31 370 THR A O 1
#

InterPro domains:
  IPR006134 DNA-directed DNA polymerase, family B, multifunctional domain [PF00136] (251-339)
  IPR012337 Ribonuclease H-like superfamily [SSF53098] (28-272)
  IPR023211 DNA polymerase, palm domain superfamily [G3DSA:3.90.1600.10] (300-356)
  IPR030559 DNA polymerase zeta catalytic subunit [PTHR45812] (28-365)
  IPR036397 Ribonuclease H superfamily [G3DSA:3.30.420.10] (27-296)
  IPR043502 DNA/RNA polymerase superfamily [SSF56672] (259-337)